Protein AF-0000000076754093 (afdb_homodimer)

pLDDT: mean 95.85, std 7.17, range [47.88, 99.0]

Secondary structure (DSSP, 8-state):
---HHHHHHHHHHHHHHTT-EEEEPPP-TTSPTT--SEEEEETTEEEEEEE--TTT-PPPHHHHHHHHHHHHTT-EEEEESSHHHHHHHHHHTT--/---HHHHHHHHHHHHHHTT-EEEEPPP-TTSPTT--SEEEEETTEEEEEEE--TTT-PPPHHHHHHHHHHHHTT-EEEEESSHHHHHHHHHHTT--

Structure (mmCIF, N/CA/C/O backbone):
data_AF-0000000076754093-model_v1
#
loop_
_entity.id
_entity.type
_entity.pdbx_description
1 polymer 'VRR-NUC domain protein'
#
loop_
_atom_site.group_PDB
_atom_site.id
_atom_site.type_symbol
_atom_site.label_atom_id
_atom_site.label_alt_id
_atom_site.label_comp_id
_atom_site.label_asym_id
_atom_site.label_entity_id
_atom_site.label_seq_id
_atom_site.pdbx_PDB_ins_code
_atom_site.Cartn_x
_atom_site.Cartn_y
_atom_site.Cartn_z
_atom_site.occupancy
_atom_site.B_iso_or_equiv
_atom_site.auth_seq_id
_atom_site.auth_comp_id
_atom_site.auth_asym_id
_atom_site.auth_atom_id
_atom_site.pdbx_PDB_model_num
ATOM 1 N N . MET A 1 1 ? 11.391 -23.781 -14.781 1 47.97 1 MET A N 1
ATOM 2 C CA . MET A 1 1 ? 10.516 -23.453 -13.664 1 47.97 1 MET A CA 1
ATOM 3 C C . MET A 1 1 ? 9.969 -22.031 -13.797 1 47.97 1 MET A C 1
ATOM 5 O O . MET A 1 1 ? 10.719 -21.109 -14.102 1 47.97 1 MET A O 1
ATOM 9 N N . LEU A 1 2 ? 8.656 -21.906 -13.906 1 64.06 2 LEU A N 1
ATOM 10 C CA . LEU A 1 2 ? 8.164 -20.594 -14.352 1 64.06 2 LEU A CA 1
ATOM 11 C C . LEU A 1 2 ? 8.555 -19.516 -13.359 1 64.06 2 LEU A C 1
ATOM 13 O O . LEU A 1 2 ? 8.453 -19.703 -12.141 1 64.06 2 LEU A O 1
ATOM 17 N N . PRO A 1 3 ? 9.242 -18.625 -13.828 1 84.88 3 PRO A N 1
ATOM 18 C CA . PRO A 1 3 ? 9.867 -17.578 -13.008 1 84.88 3 PRO A CA 1
ATOM 19 C C . PRO A 1 3 ? 8.859 -16.797 -12.172 1 84.88 3 PRO A C 1
ATOM 21 O O . PRO A 1 3 ? 7.688 -16.703 -12.547 1 84.88 3 PRO A O 1
ATOM 24 N N . GLU A 1 4 ? 9.164 -16.578 -10.875 1 92.44 4 GLU A N 1
ATOM 25 C CA . GLU A 1 4 ? 8.398 -15.727 -9.977 1 92.44 4 GLU A CA 1
ATOM 26 C C . GLU A 1 4 ? 7.863 -14.492 -10.695 1 92.44 4 GLU A C 1
ATOM 28 O O . GLU A 1 4 ? 6.727 -14.078 -10.469 1 92.44 4 GLU A O 1
ATOM 33 N N . LYS A 1 5 ? 8.617 -14.062 -11.609 1 94.62 5 LYS A N 1
ATOM 34 C CA . LYS A 1 5 ? 8.242 -12.859 -12.352 1 94.62 5 LYS A CA 1
ATOM 35 C C . LYS A 1 5 ? 7.012 -13.109 -13.219 1 94.62 5 LYS A C 1
ATOM 37 O O . LYS A 1 5 ? 6.168 -12.227 -13.383 1 94.62 5 LYS A O 1
ATOM 42 N N . LYS A 1 6 ? 6.957 -14.25 -13.805 1 95.06 6 LYS A N 1
ATOM 43 C CA . LYS A 1 6 ? 5.785 -14.586 -14.609 1 95.06 6 LYS A CA 1
ATOM 44 C C . LYS A 1 6 ? 4.52 -14.594 -13.75 1 95.06 6 LYS A C 1
ATOM 46 O O . LYS A 1 6 ? 3.484 -14.062 -14.164 1 95.06 6 LYS A O 1
ATOM 51 N N . VAL A 1 7 ? 4.559 -15.203 -12.57 1 96.69 7 VAL A N 1
ATOM 52 C CA . VAL A 1 7 ? 3.428 -15.242 -11.648 1 96.69 7 VAL A CA 1
ATOM 53 C C . VAL A 1 7 ? 3.035 -13.82 -11.258 1 96.69 7 VAL A C 1
ATOM 55 O O . VAL A 1 7 ? 1.856 -13.461 -11.289 1 96.69 7 VAL A O 1
ATOM 58 N N . GLU A 1 8 ? 4.055 -13.047 -10.914 1 98 8 GLU A N 1
ATOM 59 C CA . GLU A 1 8 ? 3.828 -11.648 -10.547 1 98 8 GLU A CA 1
ATOM 60 C C . GLU A 1 8 ? 3.096 -10.898 -11.656 1 98 8 GLU A C 1
ATOM 62 O O . GLU A 1 8 ? 2.115 -10.195 -11.398 1 98 8 GLU A O 1
ATOM 67 N N . ASN A 1 9 ? 3.475 -11.094 -12.852 1 97.94 9 ASN A N 1
ATOM 68 C CA . ASN A 1 9 ? 2.873 -10.414 -13.992 1 97.94 9 ASN A CA 1
ATOM 69 C C . ASN A 1 9 ? 1.43 -10.859 -14.211 1 97.94 9 ASN A C 1
ATOM 71 O O . ASN A 1 9 ? 0.564 -10.039 -14.523 1 97.94 9 ASN A O 1
ATOM 75 N N . GLU A 1 10 ? 1.226 -12.07 -14.078 1 98.19 10 GLU A N 1
ATOM 76 C CA . GLU A 1 10 ? -0.134 -12.586 -14.227 1 98.19 10 GLU A CA 1
ATOM 77 C C . GLU A 1 10 ? -1.06 -12.016 -13.156 1 98.19 10 GLU A C 1
ATOM 79 O O . GLU A 1 10 ? -2.211 -11.68 -13.445 1 98.19 10 GLU A O 1
ATOM 84 N N . ILE A 1 11 ? -0.557 -11.922 -11.992 1 98.75 11 ILE A N 1
ATOM 85 C CA . ILE A 1 11 ? -1.343 -11.367 -10.898 1 98.75 11 ILE A CA 1
ATOM 86 C C . ILE A 1 11 ? -1.645 -9.898 -11.18 1 98.75 11 ILE A C 1
ATOM 88 O O . ILE A 1 11 ? -2.787 -9.453 -11.039 1 98.75 11 ILE A O 1
ATOM 92 N N . LYS A 1 12 ? -0.615 -9.172 -11.594 1 98.81 12 LYS A N 1
ATOM 93 C CA . LYS A 1 12 ? -0.815 -7.758 -11.883 1 98.81 12 LYS A CA 1
ATOM 94 C C . LYS A 1 12 ? -1.83 -7.57 -13.008 1 98.81 12 LYS A C 1
ATOM 96 O O . LYS A 1 12 ? -2.68 -6.68 -12.945 1 98.81 12 LYS A O 1
ATOM 101 N N . LYS A 1 13 ? -1.759 -8.398 -13.984 1 98.81 13 LYS A N 1
ATOM 102 C CA . LYS A 1 13 ? -2.721 -8.352 -15.078 1 98.81 13 LYS A CA 1
ATOM 103 C C . LYS A 1 13 ? -4.141 -8.609 -14.578 1 98.81 13 LYS A C 1
ATOM 105 O O . LYS A 1 13 ? -5.082 -7.934 -15 1 98.81 13 LYS A O 1
ATOM 110 N N . TYR A 1 14 ? -4.27 -9.562 -13.758 1 98.88 14 TYR A N 1
ATOM 111 C CA . TYR A 1 14 ? -5.574 -9.875 -13.18 1 98.88 14 TYR A CA 1
ATOM 112 C C . TYR A 1 14 ? -6.113 -8.703 -12.375 1 98.88 14 TYR A C 1
ATOM 114 O O . TYR A 1 14 ? -7.285 -8.336 -12.5 1 98.88 14 TYR A O 1
ATOM 122 N N . LEU A 1 15 ? -5.25 -8.078 -11.555 1 98.94 15 LEU A N 1
ATOM 123 C CA . LEU A 1 15 ? -5.645 -6.918 -10.758 1 98.94 15 LEU A CA 1
ATOM 124 C C . LEU A 1 15 ? -6.109 -5.773 -11.648 1 98.94 15 LEU A C 1
ATOM 126 O O . LEU A 1 15 ? -7.105 -5.113 -11.344 1 98.94 15 LEU A O 1
ATOM 130 N N . ASP A 1 16 ? -5.371 -5.59 -12.719 1 98.75 16 ASP A N 1
ATOM 131 C CA . ASP A 1 16 ? -5.789 -4.582 -13.688 1 98.75 16 ASP A CA 1
ATOM 132 C C . ASP A 1 16 ? -7.176 -4.898 -14.242 1 98.75 16 ASP A C 1
ATOM 134 O O . ASP A 1 16 ? -8.031 -4.012 -14.344 1 98.75 16 ASP A O 1
ATOM 138 N N . HIS A 1 17 ? -7.352 -6.098 -14.531 1 98.75 17 HIS A N 1
ATOM 139 C CA . HIS A 1 17 ? -8.594 -6.543 -15.156 1 98.75 17 HIS A CA 1
ATOM 140 C C . HIS A 1 17 ? -9.789 -6.27 -14.258 1 98.75 17 HIS A C 1
ATOM 142 O O . HIS A 1 17 ? -10.867 -5.91 -14.742 1 98.75 17 HIS A O 1
ATOM 148 N N . ILE A 1 18 ? -9.625 -6.359 -13.016 1 98.62 18 ILE A N 1
ATOM 149 C CA . ILE A 1 18 ? -10.773 -6.238 -12.125 1 98.62 18 ILE A CA 1
ATOM 150 C C . ILE A 1 18 ? -10.867 -4.809 -11.594 1 98.62 18 ILE A C 1
ATOM 152 O O . ILE A 1 18 ? -11.656 -4.527 -10.688 1 98.62 18 ILE A O 1
ATOM 156 N N . GLY A 1 19 ? -9.977 -3.926 -12.008 1 98.38 19 GLY A N 1
ATOM 157 C CA . GLY A 1 19 ? -10.07 -2.516 -11.664 1 98.38 19 GLY A CA 1
ATOM 158 C C . GLY A 1 19 ? -9.461 -2.189 -10.312 1 98.38 19 GLY A C 1
ATOM 159 O O . GLY A 1 19 ? -9.805 -1.18 -9.695 1 98.38 19 GLY A O 1
ATOM 160 N N . ALA A 1 20 ? -8.594 -3.025 -9.883 1 98.88 20 ALA A N 1
ATOM 161 C CA . ALA A 1 20 ? -7.895 -2.77 -8.625 1 98.88 20 ALA A CA 1
ATOM 162 C C . ALA A 1 20 ? -6.785 -1.741 -8.812 1 98.88 20 ALA A C 1
ATOM 164 O O . ALA A 1 20 ? -6.273 -1.568 -9.922 1 98.88 20 ALA A O 1
ATOM 165 N N . TYR A 1 21 ? -6.5 -0.985 -7.789 1 98.88 21 TYR A N 1
ATOM 166 C CA . TYR A 1 21 ? -5.234 -0.263 -7.715 1 98.88 21 TYR A CA 1
ATOM 167 C C . TYR A 1 21 ? -4.125 -1.156 -7.168 1 98.88 21 TYR A C 1
ATOM 169 O O . TYR A 1 21 ? -4.344 -1.917 -6.223 1 98.88 21 TYR A O 1
ATOM 177 N N . HIS A 1 22 ? -2.979 -1.124 -7.75 1 98.88 22 HIS A N 1
ATOM 178 C CA . HIS A 1 22 ? -1.888 -1.931 -7.215 1 98.88 22 HIS A CA 1
ATOM 179 C C . HIS A 1 22 ? -0.533 -1.312 -7.543 1 98.88 22 HIS A C 1
ATOM 181 O O . HIS A 1 22 ? -0.41 -0.555 -8.508 1 98.88 22 HIS A O 1
ATOM 187 N N . ILE A 1 23 ? 0.444 -1.659 -6.68 1 98.31 23 ILE A N 1
ATOM 188 C CA . ILE A 1 23 ? 1.826 -1.241 -6.891 1 98.31 23 ILE A CA 1
ATOM 189 C C . ILE A 1 23 ? 2.766 -2.418 -6.637 1 98.31 23 ILE A C 1
ATOM 191 O O . ILE A 1 23 ? 2.533 -3.223 -5.734 1 98.31 23 ILE A O 1
ATOM 195 N N . LYS A 1 24 ? 3.705 -2.562 -7.531 1 97.81 24 LYS A N 1
ATOM 196 C CA . LYS A 1 24 ? 4.801 -3.498 -7.301 1 97.81 24 LYS A CA 1
ATOM 197 C C . LYS A 1 24 ? 5.84 -2.904 -6.355 1 97.81 24 LYS A C 1
ATOM 199 O O . LYS A 1 24 ? 6.301 -1.778 -6.562 1 97.81 24 LYS A O 1
ATOM 204 N N . ILE A 1 25 ? 6.16 -3.637 -5.328 1 96.94 25 ILE A N 1
ATOM 205 C CA . ILE A 1 25 ? 7.164 -3.201 -4.367 1 96.94 25 ILE A CA 1
ATOM 206 C C . ILE A 1 25 ? 8.508 -3.844 -4.699 1 96.94 25 ILE A C 1
ATOM 208 O O . ILE A 1 25 ? 8.625 -5.07 -4.738 1 96.94 25 ILE A O 1
ATOM 212 N N . HIS A 1 26 ? 9.453 -3.018 -4.965 1 92.88 26 HIS A N 1
ATOM 213 C CA . HIS A 1 26 ? 10.805 -3.502 -5.215 1 92.88 26 HIS A CA 1
ATOM 214 C C . HIS A 1 26 ? 11.656 -3.445 -3.951 1 92.88 26 HIS A C 1
ATOM 216 O O . HIS A 1 26 ? 11.656 -2.438 -3.24 1 92.88 26 HIS A O 1
ATOM 222 N N . GLY A 1 27 ? 12.266 -4.473 -3.646 1 90.38 27 GLY A N 1
ATOM 223 C CA . GLY A 1 27 ? 13.164 -4.484 -2.502 1 90.38 27 GLY A CA 1
ATOM 224 C C . GLY A 1 27 ? 14.305 -3.492 -2.627 1 90.38 27 GLY A C 1
ATOM 225 O O . GLY A 1 27 ? 14.906 -3.355 -3.697 1 90.38 27 GLY A O 1
ATOM 226 N N . SER A 1 28 ? 14.484 -2.758 -1.704 1 90.94 28 SER A N 1
ATOM 227 C CA . SER 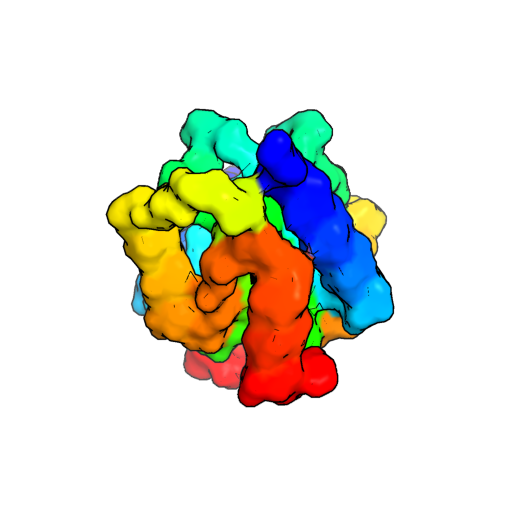A 1 28 ? 15.57 -1.794 -1.605 1 90.94 28 SER A CA 1
ATOM 228 C C . SER A 1 28 ? 15.945 -1.528 -0.151 1 90.94 28 SER A C 1
ATOM 230 O O . SER A 1 28 ? 15.25 -1.975 0.765 1 90.94 28 SER A O 1
ATOM 232 N 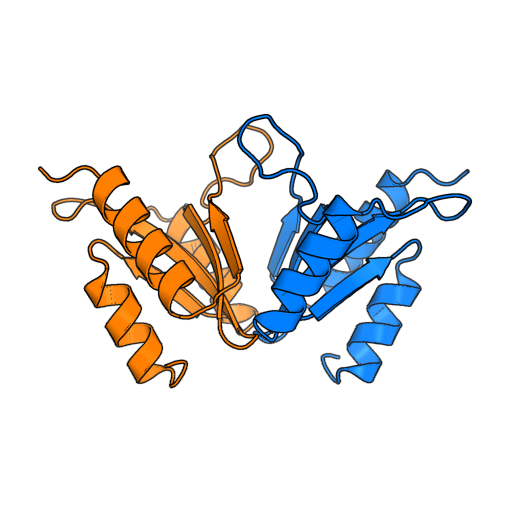N . ALA A 1 29 ? 17.062 -0.822 0.002 1 90.25 29 ALA A N 1
ATOM 233 C CA . ALA A 1 29 ? 17.484 -0.465 1.354 1 90.25 29 ALA A CA 1
ATOM 234 C C . ALA A 1 29 ? 16.453 0.447 2.025 1 90.25 29 ALA A C 1
ATOM 236 O O . ALA A 1 29 ? 16.438 0.579 3.25 1 90.25 29 ALA A O 1
ATOM 237 N N . PHE A 1 30 ? 15.531 0.999 1.288 1 88.62 30 PHE A N 1
ATOM 238 C CA . PHE A 1 30 ? 14.578 1.97 1.818 1 88.62 30 PHE A CA 1
ATOM 239 C C . PHE A 1 30 ? 13.227 1.319 2.072 1 88.62 30 PHE A C 1
ATOM 241 O O . PHE A 1 30 ? 12.32 1.945 2.637 1 88.62 30 PHE A O 1
ATOM 248 N N . MET A 1 31 ? 13.102 0.103 1.639 1 93.69 31 MET A N 1
ATOM 249 C CA . MET A 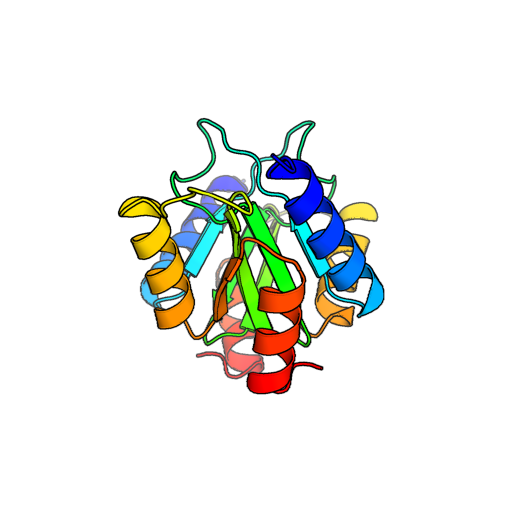1 31 ? 11.867 -0.642 1.868 1 93.69 31 MET A CA 1
ATOM 250 C C . MET A 1 31 ? 12.047 -1.657 2.992 1 93.69 31 MET A C 1
ATOM 252 O O . MET A 1 31 ? 13.078 -2.324 3.074 1 93.69 31 MET A O 1
ATOM 256 N N . PRO A 1 32 ? 11.07 -1.71 3.863 1 95.31 32 PRO A N 1
ATOM 257 C CA . PRO A 1 32 ? 11.195 -2.736 4.898 1 95.31 32 PRO A CA 1
ATOM 258 C C . PRO A 1 32 ? 11.305 -4.145 4.324 1 95.31 32 PRO A C 1
ATOM 260 O O . PRO A 1 32 ? 10.57 -4.496 3.396 1 95.31 32 PRO A O 1
ATOM 263 N N . ALA A 1 33 ? 12.203 -4.914 4.961 1 95.75 33 ALA A N 1
ATOM 264 C CA . ALA A 1 33 ? 12.375 -6.301 4.531 1 95.75 33 ALA A CA 1
ATOM 265 C C . ALA A 1 33 ? 11.094 -7.098 4.742 1 95.75 33 ALA A C 1
ATOM 267 O O . ALA A 1 33 ? 10.391 -6.902 5.738 1 95.75 33 ALA A O 1
ATOM 268 N N . GLY A 1 34 ? 10.82 -7.926 3.834 1 97.38 34 GLY A N 1
ATOM 269 C CA . GLY A 1 34 ? 9.688 -8.828 3.969 1 97.38 34 GLY A CA 1
ATOM 270 C C . GLY A 1 34 ? 8.398 -8.258 3.416 1 97.38 34 GLY A C 1
ATOM 271 O O . GLY A 1 34 ? 7.367 -8.93 3.418 1 97.38 34 GLY A O 1
ATOM 272 N N . THR A 1 35 ? 8.438 -7.012 2.947 1 98.06 35 THR A N 1
ATOM 273 C CA . THR A 1 35 ? 7.246 -6.398 2.365 1 98.06 35 THR A CA 1
ATOM 274 C C . THR A 1 35 ? 6.738 -7.215 1.181 1 98.06 35 THR A C 1
ATOM 276 O O . THR A 1 35 ? 7.523 -7.621 0.32 1 98.06 35 THR A O 1
ATOM 279 N N . PRO A 1 36 ? 5.449 -7.453 1.11 1 98.5 36 PRO A N 1
ATOM 280 C CA . PRO A 1 36 ? 4.914 -8.234 -0.009 1 98.5 36 PRO A CA 1
ATOM 281 C C . PRO A 1 36 ? 5.27 -7.633 -1.368 1 98.5 36 PRO A C 1
ATOM 283 O O . PRO A 1 36 ? 5.367 -6.41 -1.5 1 98.5 36 PRO A O 1
ATOM 286 N N . ASP A 1 37 ? 5.324 -8.383 -2.373 1 98.12 37 ASP A N 1
ATOM 287 C CA . ASP A 1 37 ? 5.727 -8 -3.723 1 98.12 37 ASP A CA 1
ATOM 288 C C . ASP A 1 37 ? 4.711 -7.047 -4.352 1 98.12 37 ASP A C 1
ATOM 290 O O . ASP A 1 37 ? 5.07 -6.211 -5.18 1 98.12 37 ASP A O 1
ATOM 294 N N . ILE A 1 38 ? 3.477 -7.254 -3.994 1 98.75 38 ILE A N 1
ATOM 295 C CA . ILE A 1 38 ? 2.393 -6.438 -4.531 1 98.75 38 ILE A CA 1
ATOM 296 C C . ILE A 1 38 ? 1.508 -5.941 -3.389 1 98.75 38 ILE A C 1
ATOM 298 O O . ILE A 1 38 ? 1.103 -6.723 -2.523 1 98.75 38 ILE A O 1
ATOM 302 N N . LEU A 1 39 ? 1.283 -4.688 -3.307 1 98.94 39 LEU A N 1
ATOM 303 C CA . LEU A 1 39 ? 0.213 -4.113 -2.5 1 98.94 39 LEU A CA 1
ATOM 304 C C . LEU A 1 39 ? -0.934 -3.631 -3.381 1 98.94 39 LEU A C 1
ATOM 306 O O . LEU A 1 39 ? -0.703 -3.016 -4.426 1 98.94 39 LEU A O 1
ATOM 310 N N . ALA A 1 40 ? -2.162 -3.914 -2.959 1 98.94 40 ALA A N 1
ATOM 311 C CA . ALA A 1 40 ? -3.293 -3.613 -3.834 1 98.94 40 ALA A CA 1
ATOM 312 C C . ALA A 1 40 ? -4.496 -3.127 -3.031 1 98.94 40 ALA A C 1
ATOM 314 O O . ALA A 1 40 ? -4.633 -3.451 -1.849 1 98.94 40 ALA A O 1
ATOM 315 N N . CYS A 1 41 ? -5.266 -2.314 -3.633 1 98.94 41 CYS A N 1
ATOM 316 C CA . CYS A 1 41 ? -6.605 -1.935 -3.197 1 98.94 41 CYS A CA 1
ATOM 317 C C . CYS A 1 41 ? -7.672 -2.629 -4.039 1 98.94 41 CYS A C 1
ATOM 319 O O . CYS A 1 41 ? -7.824 -2.326 -5.223 1 98.94 41 CYS A O 1
ATOM 321 N N . VAL A 1 42 ? -8.328 -3.521 -3.48 1 98.94 42 VAL A N 1
ATOM 322 C CA . VAL A 1 42 ? -9.398 -4.246 -4.164 1 98.94 42 VAL A CA 1
ATOM 323 C C . VAL A 1 42 ? -10.727 -4.008 -3.453 1 98.94 42 VAL A C 1
ATOM 325 O O . VAL A 1 42 ? -10.922 -4.473 -2.328 1 98.94 42 VAL A O 1
ATOM 328 N N . LYS A 1 43 ? -11.555 -3.244 -4.133 1 98.81 43 LYS A N 1
ATOM 329 C CA . LYS A 1 43 ? -12.828 -2.832 -3.547 1 98.81 43 LYS A CA 1
ATOM 330 C C . LYS A 1 43 ? -12.617 -2.176 -2.186 1 98.81 43 LYS A C 1
ATOM 332 O O . LYS A 1 43 ? -13.375 -2.426 -1.246 1 98.81 43 LYS A O 1
ATOM 337 N N . GLY A 1 44 ? -11.609 -1.509 -2.055 1 98.88 44 GLY A N 1
ATOM 338 C CA . GLY A 1 44 ? -11.336 -0.706 -0.874 1 98.88 44 GLY A CA 1
ATOM 339 C C . GLY A 1 44 ? -10.5 -1.437 0.161 1 98.88 44 GLY A C 1
ATOM 340 O O . GLY A 1 44 ? -10.008 -0.826 1.113 1 98.88 44 GLY A O 1
ATOM 341 N N . VAL A 1 45 ? -10.352 -2.699 -0.021 1 98.94 45 VAL A N 1
ATOM 342 C CA . VAL A 1 45 ? -9.656 -3.535 0.954 1 98.94 45 VAL A CA 1
ATOM 343 C C . VAL A 1 45 ? -8.156 -3.529 0.669 1 98.94 45 VAL A C 1
ATOM 345 O O . VAL A 1 45 ? -7.738 -3.609 -0.488 1 98.94 45 VAL A O 1
ATOM 348 N N . PHE A 1 46 ? -7.352 -3.439 1.697 1 99 46 PHE A N 1
ATOM 349 C CA . PHE A 1 46 ? -5.898 -3.537 1.579 1 99 46 PHE A CA 1
ATOM 350 C C . PHE A 1 46 ? -5.465 -4.988 1.418 1 99 46 PHE A C 1
ATOM 352 O O . PHE A 1 46 ? -5.727 -5.82 2.291 1 99 46 PHE A O 1
ATOM 359 N N . VAL A 1 47 ? -4.77 -5.297 0.365 1 99 47 VAL A N 1
ATOM 360 C CA . VAL A 1 47 ? -4.301 -6.648 0.08 1 99 47 VAL A CA 1
ATOM 361 C C . VAL A 1 47 ? -2.791 -6.633 -0.154 1 99 47 VAL A C 1
ATOM 363 O O . VAL A 1 47 ? -2.289 -5.848 -0.961 1 99 47 VAL A O 1
ATOM 366 N N . GLY A 1 48 ? -2.045 -7.402 0.583 1 98.94 48 GLY A N 1
ATOM 367 C CA . GLY A 1 48 ? -0.647 -7.691 0.301 1 98.94 48 GLY A CA 1
ATOM 368 C C . GLY A 1 48 ? -0.429 -9.07 -0.292 1 98.94 48 GLY A C 1
ATOM 369 O O . GLY A 1 48 ? -0.875 -10.07 0.273 1 98.94 48 GLY A O 1
ATOM 370 N N . ILE A 1 49 ? 0.278 -9.125 -1.38 1 98.94 49 ILE A N 1
ATOM 371 C CA . ILE A 1 49 ? 0.492 -10.398 -2.059 1 98.94 49 ILE A CA 1
ATOM 372 C C . ILE A 1 49 ? 1.988 -10.695 -2.145 1 98.94 49 ILE A C 1
ATOM 374 O O . ILE A 1 49 ? 2.729 -9.984 -2.832 1 98.94 49 ILE A O 1
ATOM 378 N N . GLU A 1 50 ? 2.42 -11.688 -1.465 1 98.56 50 GLU A N 1
ATOM 379 C CA . GLU A 1 50 ? 3.777 -12.219 -1.535 1 98.56 50 GLU A CA 1
ATOM 380 C C . GLU A 1 50 ? 3.889 -13.312 -2.6 1 98.56 50 GLU A C 1
ATOM 382 O O . GLU A 1 50 ? 3.316 -14.391 -2.449 1 98.56 50 GLU A O 1
ATOM 387 N N . VAL A 1 51 ? 4.645 -13.055 -3.635 1 97.75 51 VAL A N 1
ATOM 388 C CA . VAL A 1 51 ? 4.695 -13.953 -4.781 1 97.75 51 VAL A CA 1
ATOM 389 C C . VAL A 1 51 ? 5.832 -14.953 -4.605 1 97.75 51 VAL A C 1
ATOM 391 O O . VAL A 1 51 ? 6.938 -14.586 -4.195 1 97.75 51 VAL A O 1
ATOM 394 N N . LYS A 1 52 ? 5.492 -16.234 -4.844 1 96.5 52 LYS A N 1
ATOM 395 C CA . LYS A 1 52 ? 6.484 -17.297 -4.828 1 96.5 52 LYS A CA 1
ATOM 396 C C . LYS A 1 52 ? 6.535 -18.016 -6.176 1 96.5 52 LYS A C 1
ATOM 398 O O . LYS A 1 52 ? 5.594 -17.938 -6.965 1 96.5 52 LYS A O 1
ATOM 403 N N . LYS A 1 53 ? 7.625 -18.625 -6.387 1 93.19 53 LYS A N 1
ATOM 404 C CA . LYS A 1 53 ? 7.723 -19.484 -7.57 1 93.19 53 LYS A CA 1
ATOM 405 C C . LYS A 1 53 ? 6.762 -20.656 -7.48 1 93.19 53 LYS A C 1
ATOM 407 O O . LYS A 1 53 ? 6.434 -21.125 -6.383 1 93.19 53 LYS A O 1
ATOM 412 N N . PRO A 1 54 ? 6.293 -21.156 -8.625 1 88.5 54 PRO A N 1
ATOM 413 C CA . PRO A 1 54 ? 5.324 -22.25 -8.625 1 88.5 54 PRO A CA 1
ATOM 414 C C . PRO A 1 54 ? 5.809 -23.469 -7.836 1 88.5 54 PRO A C 1
ATOM 416 O O . PRO A 1 54 ? 5.027 -24.094 -7.113 1 88.5 54 PRO A O 1
ATOM 419 N N . LYS A 1 55 ? 7.117 -23.781 -7.957 1 84.31 55 LYS A N 1
ATOM 420 C CA . LYS A 1 55 ? 7.68 -24.922 -7.23 1 84.31 55 LYS A CA 1
ATOM 421 C C . LYS A 1 55 ? 8.82 -24.469 -6.32 1 84.31 55 LYS A C 1
ATOM 423 O O . LYS A 1 55 ? 9.68 -23.688 -6.727 1 84.31 55 LYS A O 1
ATOM 428 N N . GLY A 1 56 ? 8.68 -24.828 -5.027 1 76.12 56 GLY A N 1
ATOM 429 C CA . GLY A 1 56 ? 9.844 -24.781 -4.152 1 76.12 56 GLY A CA 1
ATOM 430 C C . GLY A 1 56 ? 9.992 -23.453 -3.436 1 76.12 56 GLY A C 1
ATOM 431 O O . GLY A 1 56 ? 11.062 -23.141 -2.912 1 76.12 56 GLY A O 1
ATOM 432 N N . GLY A 1 57 ? 9.023 -22.688 -3.367 1 80.44 57 GLY A N 1
ATOM 433 C CA . GLY A 1 57 ? 9.227 -21.406 -2.717 1 80.44 57 GLY A CA 1
ATOM 434 C C . GLY A 1 57 ? 8.656 -21.344 -1.312 1 80.44 57 GLY A C 1
ATOM 435 O O . GLY A 1 57 ? 7.555 -21.844 -1.065 1 80.44 57 GLY A O 1
ATOM 436 N N . ARG A 1 58 ? 9.711 -21.203 -0.311 1 89.62 58 ARG A N 1
ATOM 437 C CA . ARG A 1 58 ? 9.234 -21.047 1.06 1 89.62 58 ARG A CA 1
ATOM 438 C C . ARG A 1 58 ? 9.141 -19.578 1.442 1 89.62 58 ARG A C 1
ATOM 440 O O . ARG A 1 58 ? 9.984 -18.781 1.031 1 89.62 58 ARG A O 1
ATOM 447 N N . VAL A 1 59 ? 8.117 -19.344 2.184 1 94.44 59 VAL A N 1
ATOM 448 C CA . VAL A 1 59 ? 7.961 -17.984 2.721 1 94.44 59 VAL A CA 1
ATOM 449 C C . VAL A 1 59 ? 8.812 -17.828 3.979 1 94.44 59 VAL A C 1
ATOM 451 O O . VAL A 1 59 ? 8.789 -18.688 4.863 1 94.44 59 VAL A O 1
ATOM 454 N N . SER A 1 60 ? 9.68 -16.797 4.004 1 96.62 60 SER A N 1
ATOM 455 C CA . SER A 1 60 ? 10.547 -16.594 5.156 1 96.62 60 SER A CA 1
ATOM 456 C C . SER A 1 60 ? 9.75 -16.141 6.379 1 96.62 60 SER A C 1
ATOM 458 O O . SER A 1 60 ? 8.594 -15.742 6.254 1 96.62 60 SER A O 1
ATOM 460 N N . ASP A 1 61 ? 10.367 -16.266 7.492 1 97.56 61 ASP A N 1
ATOM 461 C CA . ASP A 1 61 ? 9.703 -15.844 8.727 1 97.56 61 ASP A CA 1
ATOM 462 C C . ASP A 1 61 ? 9.367 -14.359 8.695 1 97.56 61 ASP A C 1
ATOM 464 O O . ASP A 1 61 ? 8.32 -13.945 9.195 1 97.56 61 ASP A O 1
ATOM 468 N N . LEU A 1 62 ? 10.219 -13.578 8.094 1 97.62 62 LEU A N 1
ATOM 469 C CA . LEU A 1 62 ? 9.992 -12.141 8.008 1 97.62 62 LEU A CA 1
ATOM 470 C C . LEU A 1 62 ? 8.812 -11.836 7.094 1 97.62 62 LEU A C 1
ATOM 472 O O . LEU A 1 62 ? 8.016 -10.938 7.391 1 97.62 62 LEU A O 1
ATOM 476 N N . GLN A 1 63 ? 8.695 -12.562 6.004 1 98.06 63 GLN A N 1
ATOM 477 C CA . GLN A 1 63 ? 7.555 -12.383 5.113 1 98.06 63 GLN A CA 1
ATOM 478 C C . GLN A 1 63 ? 6.25 -12.781 5.797 1 98.06 63 GLN A C 1
ATOM 480 O O . GLN A 1 63 ? 5.23 -12.109 5.641 1 98.06 63 GLN A O 1
ATOM 485 N N . LYS A 1 64 ? 6.309 -13.82 6.578 1 98.19 64 LYS A N 1
ATOM 486 C CA . LYS A 1 64 ? 5.145 -14.258 7.34 1 98.19 64 LYS A CA 1
ATOM 487 C C . LYS A 1 64 ? 4.719 -13.195 8.352 1 98.19 64 LYS A C 1
ATOM 489 O O . LYS A 1 64 ? 3.523 -12.953 8.539 1 98.19 64 LYS A O 1
ATOM 494 N N . LEU A 1 65 ? 5.695 -12.672 8.945 1 98.12 65 LEU A N 1
ATOM 495 C CA . LEU A 1 65 ? 5.426 -11.633 9.938 1 98.12 65 LEU A CA 1
ATOM 496 C C . LEU A 1 65 ? 4.734 -10.438 9.297 1 98.12 65 LEU A C 1
ATOM 498 O O . LEU A 1 65 ? 3.771 -9.898 9.844 1 98.12 65 LEU A O 1
ATOM 502 N N . LYS A 1 66 ? 5.215 -10.023 8.156 1 98.31 66 LYS A N 1
ATOM 503 C CA . LYS A 1 66 ? 4.621 -8.883 7.469 1 98.31 66 LYS A CA 1
ATOM 504 C C . LYS A 1 66 ? 3.186 -9.188 7.051 1 98.31 66 LYS A C 1
ATOM 506 O O . LYS A 1 66 ? 2.303 -8.336 7.188 1 98.31 66 LYS A O 1
ATOM 511 N N . ILE A 1 67 ? 2.949 -10.344 6.57 1 98.69 67 ILE A N 1
ATOM 512 C CA . ILE A 1 67 ? 1.605 -10.773 6.199 1 98.69 67 ILE A CA 1
ATOM 513 C C . ILE A 1 67 ? 0.699 -10.75 7.43 1 98.69 67 ILE A C 1
ATOM 515 O O . ILE A 1 67 ? -0.423 -10.242 7.371 1 98.69 67 ILE A O 1
ATOM 519 N N . LYS A 1 68 ? 1.225 -11.25 8.5 1 98.62 68 LYS A N 1
ATOM 520 C CA . LYS A 1 68 ? 0.463 -11.258 9.75 1 98.62 68 LYS A CA 1
ATOM 521 C C . LYS A 1 68 ? 0.128 -9.836 10.195 1 98.62 68 LYS A C 1
ATOM 523 O O . LYS A 1 68 ? -0.97 -9.578 10.695 1 98.62 68 LYS A O 1
ATOM 528 N N . GLN A 1 69 ? 1.062 -8.93 10.07 1 98.81 69 GLN A N 1
ATOM 529 C CA . GLN A 1 69 ? 0.827 -7.535 10.43 1 98.81 69 GLN A CA 1
ATOM 530 C C . GLN A 1 69 ? -0.309 -6.938 9.602 1 98.81 69 GLN A C 1
ATOM 532 O O . GLN A 1 69 ? -1.142 -6.195 10.125 1 98.81 69 GLN A O 1
ATOM 537 N N . ILE A 1 70 ? -0.336 -7.25 8.328 1 98.88 70 ILE A N 1
ATOM 538 C CA . ILE A 1 70 ? -1.402 -6.781 7.445 1 98.88 70 ILE A CA 1
ATOM 539 C C . ILE A 1 70 ? -2.742 -7.344 7.914 1 98.88 70 ILE A C 1
ATOM 541 O O . ILE A 1 70 ? -3.73 -6.613 8.016 1 98.88 70 ILE A O 1
ATOM 545 N N . GLU A 1 71 ? -2.742 -8.633 8.258 1 98.88 71 GLU A N 1
ATOM 546 C CA . GLU A 1 71 ? -3.971 -9.281 8.695 1 98.88 71 GLU A CA 1
ATOM 547 C C . GLU A 1 71 ? -4.438 -8.727 10.039 1 98.88 71 GLU A C 1
ATOM 549 O O . GLU A 1 71 ? -5.637 -8.547 10.266 1 98.88 71 GLU A O 1
ATOM 554 N N . GLN A 1 72 ? -3.498 -8.438 10.914 1 98.81 72 GLN A N 1
ATOM 555 C CA . GLN A 1 72 ? -3.828 -7.859 12.211 1 98.81 72 GLN A CA 1
ATOM 556 C C . GLN A 1 72 ? -4.445 -6.473 12.062 1 98.81 72 GLN A C 1
ATOM 558 O O . GLN A 1 72 ? -5.273 -6.062 12.875 1 98.81 72 GLN A O 1
ATOM 563 N N . ALA A 1 73 ? -4.051 -5.82 11.016 1 98.81 73 ALA A N 1
ATOM 564 C CA . ALA A 1 73 ? -4.602 -4.496 10.734 1 98.81 73 ALA A CA 1
ATOM 565 C C . ALA A 1 73 ? -5.938 -4.605 10 1 98.81 73 ALA A C 1
ATOM 567 O O . ALA A 1 73 ? -6.527 -3.59 9.617 1 98.81 73 ALA A O 1
ATOM 568 N N . GLY A 1 74 ? -6.359 -5.809 9.719 1 98.81 74 GLY A N 1
ATOM 569 C CA . GLY A 1 74 ? -7.668 -6.055 9.133 1 98.81 74 GLY A CA 1
ATOM 570 C C . GLY A 1 74 ? -7.617 -6.301 7.641 1 98.81 74 GLY A C 1
ATOM 571 O O . GLY A 1 74 ? -8.648 -6.566 7.012 1 98.81 74 GLY A O 1
ATOM 572 N N . GLY A 1 75 ? -6.426 -6.215 7.035 1 98.94 75 GLY A N 1
ATOM 573 C CA . GLY A 1 75 ? -6.27 -6.453 5.609 1 98.94 75 GLY A CA 1
ATOM 574 C C . GLY A 1 75 ? -6.141 -7.926 5.266 1 98.94 75 GLY A C 1
ATOM 575 O O . GLY A 1 75 ? -6.414 -8.789 6.098 1 98.94 75 GLY A O 1
ATOM 576 N N . ILE A 1 76 ? -5.805 -8.141 4.012 1 98.94 76 ILE A N 1
ATOM 577 C CA . ILE A 1 76 ? -5.672 -9.516 3.535 1 98.94 76 ILE A CA 1
ATOM 578 C C . ILE A 1 76 ? -4.242 -9.758 3.057 1 98.94 76 ILE A C 1
ATOM 580 O O . ILE A 1 76 ? -3.711 -8.992 2.248 1 98.94 76 ILE A O 1
ATOM 584 N N . GLY A 1 77 ? -3.609 -10.719 3.602 1 98.88 77 GLY A N 1
ATOM 585 C CA . GLY A 1 77 ? -2.311 -11.188 3.146 1 98.88 77 GLY A CA 1
ATOM 586 C C . GLY A 1 77 ? -2.385 -12.492 2.381 1 98.88 77 GLY A C 1
ATOM 587 O O . GLY A 1 77 ? -3.066 -13.43 2.803 1 98.88 77 GLY A O 1
ATOM 588 N N . ILE A 1 78 ? -1.737 -12.578 1.249 1 98.81 78 ILE A N 1
ATOM 589 C CA . ILE A 1 78 ? -1.78 -13.766 0.396 1 98.81 78 ILE A CA 1
ATOM 590 C C . ILE A 1 78 ? -0.362 -14.172 0.004 1 98.81 78 ILE A C 1
ATOM 592 O O . ILE A 1 78 ? 0.441 -13.328 -0.405 1 98.81 78 ILE A O 1
ATOM 596 N N . VAL A 1 79 ? -0.054 -15.383 0.181 1 98.25 79 VAL A N 1
ATOM 597 C CA . VAL A 1 79 ? 1.106 -15.977 -0.475 1 98.25 79 VAL A CA 1
ATOM 598 C C . VAL A 1 79 ? 0.663 -16.719 -1.731 1 98.25 79 VAL A C 1
ATOM 600 O O . VAL A 1 79 ? -0.173 -17.625 -1.661 1 98.25 79 VAL A O 1
ATOM 603 N N . ALA A 1 80 ? 1.222 -16.328 -2.805 1 97.75 80 ALA A N 1
ATOM 604 C CA . ALA A 1 80 ? 0.701 -16.891 -4.051 1 97.75 80 ALA A CA 1
ATOM 605 C C . ALA A 1 80 ? 1.833 -17.391 -4.938 1 97.75 80 ALA A C 1
ATOM 607 O O . ALA A 1 80 ? 2.822 -16.688 -5.156 1 97.75 80 ALA A O 1
ATOM 608 N N . ASN A 1 81 ? 1.67 -18.594 -5.484 1 97.12 81 ASN A N 1
ATOM 609 C CA . ASN A 1 81 ? 2.584 -19.141 -6.48 1 97.12 81 ASN A CA 1
ATOM 610 C C . ASN A 1 81 ? 1.891 -19.359 -7.824 1 97.12 81 ASN A C 1
ATOM 612 O O . ASN A 1 81 ? 2.453 -19.984 -8.727 1 97.12 81 ASN A O 1
ATOM 616 N N . ASP A 1 82 ? 0.7 -18.906 -7.809 1 96.81 82 ASP A N 1
ATOM 617 C CA . ASP A 1 82 ? -0.171 -18.922 -8.977 1 96.81 82 ASP A CA 1
ATOM 618 C C . ASP A 1 82 ? -1.261 -17.859 -8.875 1 96.81 82 ASP A C 1
ATOM 620 O O . ASP A 1 82 ? -1.737 -17.562 -7.785 1 96.81 82 ASP A O 1
ATOM 624 N N . VAL A 1 83 ? -1.616 -17.328 -10.07 1 98.19 83 VAL A N 1
ATOM 625 C CA . VAL A 1 83 ? -2.674 -16.328 -10.07 1 98.19 83 VAL A CA 1
ATOM 626 C C . VAL A 1 83 ? -3.973 -16.938 -9.555 1 98.19 83 VAL A C 1
ATOM 628 O O . VAL A 1 83 ? -4.785 -16.25 -8.93 1 98.19 83 VAL A O 1
ATOM 631 N N . LEU A 1 84 ? -4.16 -18.188 -9.695 1 98.44 84 LEU A N 1
ATOM 632 C CA . LEU A 1 84 ? -5.379 -18.859 -9.258 1 98.44 84 LEU A CA 1
ATOM 633 C C . LEU A 1 84 ? -5.535 -18.766 -7.746 1 98.44 84 LEU A C 1
ATOM 635 O O . LEU A 1 84 ? -6.656 -18.688 -7.238 1 98.44 84 LEU A O 1
ATOM 639 N N . VAL A 1 85 ? -4.445 -18.766 -7.02 1 98.19 85 VAL A N 1
ATOM 640 C CA . VAL A 1 85 ? -4.473 -18.625 -5.566 1 98.19 85 VAL A CA 1
ATOM 641 C C . VAL A 1 85 ? -5.102 -17.281 -5.191 1 98.19 85 VAL A C 1
ATOM 643 O O . VAL A 1 85 ? -5.934 -17.219 -4.285 1 98.19 85 VAL A O 1
ATOM 646 N N . VAL A 1 86 ? -4.789 -16.219 -5.883 1 98.88 86 VAL A N 1
ATOM 647 C CA . VAL A 1 86 ? -5.301 -14.867 -5.641 1 98.88 86 VAL A CA 1
ATOM 648 C C . VAL A 1 86 ? -6.781 -14.805 -6.004 1 98.88 86 VAL A C 1
ATOM 650 O O . VAL A 1 86 ? -7.598 -14.305 -5.227 1 98.88 86 VAL A O 1
ATOM 653 N N . GLN A 1 87 ? -7.078 -15.359 -7.156 1 98.88 87 GLN A N 1
ATOM 654 C CA . GLN A 1 87 ? -8.461 -15.367 -7.621 1 98.88 87 GLN A CA 1
ATOM 655 C C . GLN A 1 87 ? -9.367 -16.078 -6.625 1 98.88 87 GLN A C 1
ATOM 657 O O . GLN A 1 87 ? -10.445 -15.586 -6.285 1 98.88 87 GLN A O 1
ATOM 662 N N . GLU A 1 88 ? -8.977 -17.203 -6.195 1 98.88 88 GLU A N 1
ATOM 663 C CA . GLU A 1 88 ? -9.766 -17.984 -5.254 1 98.88 88 GLU A CA 1
ATOM 664 C C . GLU A 1 88 ? -9.93 -17.25 -3.924 1 98.88 88 GLU A C 1
ATOM 666 O O . GLU A 1 88 ? -11.008 -17.281 -3.324 1 98.88 88 GLU A O 1
ATOM 671 N N . ARG A 1 89 ? -8.82 -16.672 -3.473 1 98.81 89 ARG A N 1
ATOM 672 C CA . ARG A 1 89 ? -8.891 -15.906 -2.229 1 98.81 89 ARG A CA 1
ATOM 673 C C . ARG A 1 89 ? -9.883 -14.75 -2.346 1 98.81 89 ARG A C 1
ATOM 675 O O . ARG A 1 89 ? -10.672 -14.516 -1.433 1 98.81 89 ARG A O 1
ATOM 682 N N . PHE A 1 90 ? -9.812 -14.031 -3.52 1 98.88 90 PHE A N 1
ATOM 683 C CA . PHE A 1 90 ? -10.711 -12.898 -3.725 1 98.88 90 PHE A CA 1
ATOM 684 C C . PHE A 1 90 ? -12.156 -13.359 -3.779 1 98.88 90 PHE A C 1
ATOM 686 O O . PHE A 1 90 ? -13.055 -12.68 -3.277 1 98.88 90 PHE A O 1
ATOM 693 N N . GLU A 1 91 ? -12.391 -14.516 -4.387 1 98.69 91 GLU A N 1
ATOM 694 C CA . GLU A 1 91 ? -13.734 -15.078 -4.398 1 98.69 91 GLU A CA 1
ATOM 695 C C . GLU A 1 91 ? -14.203 -15.422 -2.988 1 98.69 91 GLU A C 1
ATOM 697 O O . GLU A 1 91 ? -15.328 -15.086 -2.604 1 98.69 91 GLU A O 1
ATOM 702 N N . ARG A 1 92 ? -13.391 -16.047 -2.229 1 98.38 92 ARG A N 1
ATOM 703 C CA . ARG A 1 92 ? -13.711 -16.453 -0.867 1 98.38 92 ARG A CA 1
ATOM 704 C C . ARG A 1 92 ? -14.023 -15.25 0.012 1 98.38 92 ARG A C 1
ATOM 706 O O . ARG A 1 92 ? -14.922 -15.305 0.853 1 98.38 92 ARG A O 1
ATOM 713 N N . GLU A 1 93 ? -13.195 -14.164 -0.222 1 97.81 93 GLU A N 1
ATOM 714 C CA . GLU A 1 93 ? -13.344 -12.953 0.575 1 97.81 93 GLU A CA 1
ATOM 715 C C . GLU A 1 93 ? -14.422 -12.039 0.001 1 97.81 93 GLU A C 1
ATOM 717 O O . GLU A 1 93 ? -14.625 -10.922 0.489 1 97.81 93 GLU A O 1
ATOM 722 N N . HIS A 1 94 ? -15.078 -12.469 -1.081 1 98.06 94 HIS A N 1
ATOM 723 C CA . HIS A 1 94 ? -16.172 -11.758 -1.74 1 98.06 94 HIS A CA 1
ATOM 724 C C . HIS A 1 94 ? -15.703 -10.414 -2.293 1 98.06 94 HIS A C 1
ATOM 726 O O . HIS A 1 94 ? -16.422 -9.422 -2.201 1 98.06 94 HIS A O 1
ATOM 732 N N . LEU A 1 95 ? -14.492 -10.422 -2.832 1 98.19 95 LEU A N 1
ATOM 733 C CA . LEU A 1 95 ? -13.938 -9.211 -3.434 1 98.19 95 LEU A CA 1
ATOM 734 C C . LEU A 1 95 ? -14.211 -9.18 -4.934 1 98.19 95 LEU A C 1
ATOM 736 O O . LEU A 1 95 ? -14.023 -8.148 -5.582 1 98.19 95 LEU A O 1
ATOM 740 N N . VAL A 1 96 ? -14.617 -10.312 -5.43 1 95.19 96 VAL A N 1
ATOM 741 C CA . VAL A 1 96 ? -15.023 -10.414 -6.828 1 95.19 96 VAL A CA 1
ATOM 742 C C . VAL A 1 96 ? -16.203 -11.375 -6.953 1 95.19 96 VAL A C 1
ATOM 744 O O . VAL A 1 96 ? -16.453 -12.188 -6.059 1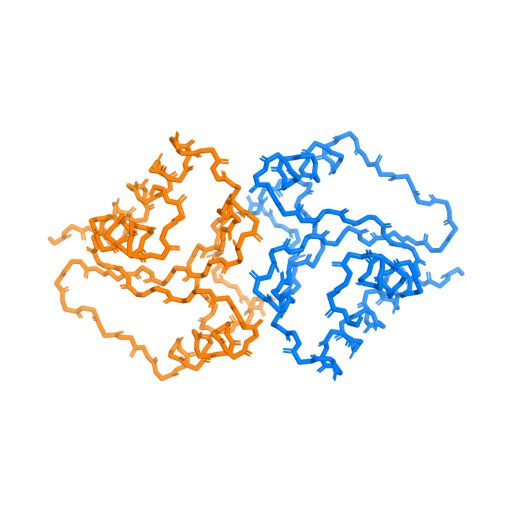 95.19 96 VAL A O 1
ATOM 747 N N . MET B 1 1 ? 9.859 26.609 7.926 1 47.88 1 MET B N 1
ATOM 748 C CA . MET B 1 1 ? 8.656 25.938 7.441 1 47.88 1 MET B CA 1
ATOM 749 C C . MET B 1 1 ? 8.711 24.438 7.727 1 47.88 1 MET B C 1
ATOM 751 O O . MET B 1 1 ? 9.734 23.797 7.477 1 47.88 1 MET B O 1
ATOM 755 N N . LEU B 1 2 ? 7.773 23.938 8.523 1 64.06 2 LEU B N 1
ATOM 756 C CA . LEU B 1 2 ? 7.996 22.594 9.055 1 64.06 2 LEU B CA 1
ATOM 757 C C . LEU B 1 2 ? 8.094 21.562 7.93 1 64.06 2 LEU B C 1
ATOM 759 O O . LEU B 1 2 ? 7.305 21.609 6.98 1 64.06 2 LEU B O 1
ATOM 763 N N . PRO B 1 3 ? 9.148 20.969 7.867 1 84.81 3 PRO B N 1
ATOM 764 C CA . PRO B 1 3 ? 9.508 20.078 6.762 1 84.81 3 PRO B CA 1
ATOM 765 C C . PRO B 1 3 ? 8.484 18.969 6.535 1 84.81 3 PRO B C 1
ATOM 767 O O . PRO B 1 3 ? 7.789 18.562 7.473 1 84.81 3 PRO B O 1
ATOM 770 N N . GLU B 1 4 ? 8.094 18.734 5.289 1 92.5 4 GLU B N 1
ATOM 771 C CA . GLU B 1 4 ? 7.258 17.625 4.875 1 92.5 4 GLU B CA 1
ATOM 772 C C . GLU B 1 4 ? 7.598 16.359 5.656 1 92.5 4 GLU B C 1
ATOM 774 O O . GLU B 1 4 ? 6.707 15.594 6.039 1 92.5 4 GLU B O 1
ATOM 779 N N . LYS B 1 5 ? 8.812 16.25 5.98 1 94.75 5 LYS B N 1
ATOM 780 C CA . LYS B 1 5 ? 9.273 15.062 6.699 1 94.75 5 LYS B CA 1
ATOM 781 C C . LYS B 1 5 ? 8.695 15.016 8.109 1 94.75 5 LYS B C 1
ATOM 783 O O . LYS B 1 5 ? 8.383 13.938 8.625 1 94.75 5 LYS B O 1
ATOM 788 N N . LYS B 1 6 ? 8.617 16.125 8.742 1 95.19 6 LYS B N 1
ATOM 789 C CA . LYS B 1 6 ? 8.023 16.172 10.07 1 95.19 6 LYS B CA 1
ATOM 790 C C . LYS B 1 6 ? 6.566 15.727 10.039 1 95.19 6 LYS B C 1
ATOM 792 O O . LYS B 1 6 ? 6.133 14.945 10.891 1 95.19 6 LYS B O 1
ATOM 797 N N . VAL B 1 7 ? 5.781 16.203 9.078 1 96.81 7 VAL B N 1
ATOM 798 C CA . VAL B 1 7 ? 4.387 15.82 8.914 1 96.81 7 VAL B CA 1
ATOM 799 C C . VAL B 1 7 ? 4.293 14.312 8.672 1 96.81 7 VAL B C 1
ATOM 801 O O . VAL B 1 7 ? 3.494 13.625 9.305 1 96.81 7 VAL B O 1
ATOM 804 N N . GLU B 1 8 ? 5.148 13.852 7.762 1 98.06 8 GLU B N 1
ATOM 805 C CA . GLU B 1 8 ? 5.195 12.422 7.453 1 98.06 8 GLU B CA 1
ATOM 806 C C . GLU B 1 8 ? 5.441 11.594 8.711 1 98.06 8 GLU B C 1
ATOM 808 O O . GLU B 1 8 ? 4.742 10.609 8.961 1 98.06 8 GLU B O 1
ATOM 813 N N . ASN B 1 9 ? 6.324 12 9.523 1 98 9 ASN B N 1
ATOM 814 C CA . ASN B 1 9 ? 6.672 11.281 10.742 1 98 9 ASN B CA 1
ATOM 815 C C . ASN B 1 9 ? 5.52 11.289 11.75 1 98 9 ASN B C 1
ATOM 817 O O . ASN B 1 9 ? 5.254 10.281 12.398 1 98 9 ASN B O 1
ATOM 821 N N . GLU B 1 10 ? 4.922 12.375 11.852 1 98.25 10 GLU B N 1
ATOM 822 C CA . GLU B 1 10 ? 3.779 12.461 12.758 1 98.25 10 GLU B CA 1
ATOM 823 C C . GLU B 1 10 ? 2.646 11.539 12.312 1 98.25 10 GLU B C 1
ATOM 825 O O . GLU B 1 10 ? 1.996 10.898 13.141 1 98.25 10 GLU B O 1
ATOM 830 N N . ILE B 1 11 ? 2.439 11.5 11.062 1 98.75 11 ILE B N 1
ATOM 831 C CA . ILE B 1 11 ? 1.399 10.633 10.516 1 98.75 11 ILE B CA 1
ATOM 832 C C . ILE B 1 11 ? 1.755 9.172 10.773 1 98.75 11 ILE B C 1
ATOM 834 O O . ILE B 1 11 ? 0.915 8.398 11.234 1 98.75 11 ILE B O 1
ATOM 838 N N . LYS B 1 12 ? 3.004 8.828 10.492 1 98.81 12 LYS B N 1
ATOM 839 C CA . LYS B 1 12 ? 3.432 7.453 10.719 1 98.81 12 LYS B CA 1
ATOM 840 C C . LYS B 1 12 ? 3.295 7.07 12.195 1 98.81 12 LYS B C 1
ATOM 842 O O . LYS B 1 12 ? 2.857 5.961 12.516 1 98.81 12 LYS B O 1
ATOM 847 N N . LYS B 1 13 ? 3.629 7.965 13.047 1 98.81 13 LYS B N 1
ATOM 848 C CA . LYS B 1 13 ? 3.477 7.727 14.484 1 98.81 13 LYS B CA 1
ATOM 849 C C . LYS B 1 13 ? 2.012 7.5 14.852 1 98.81 13 LYS B C 1
ATOM 851 O O . LYS B 1 13 ? 1.697 6.617 15.648 1 98.81 13 LYS B O 1
ATOM 856 N N . TYR B 1 14 ? 1.178 8.289 14.32 1 98.94 14 TYR B N 1
ATOM 857 C CA . TYR B 1 14 ? -0.253 8.148 14.562 1 98.94 14 TYR B CA 1
ATOM 858 C C . TYR B 1 14 ? -0.761 6.801 14.07 1 98.94 14 TYR B C 1
ATOM 860 O O . TYR B 1 14 ? -1.501 6.113 14.781 1 98.94 14 TYR B O 1
ATOM 868 N N . LEU B 1 15 ? -0.332 6.391 12.867 1 98.94 15 LEU B N 1
ATOM 869 C CA . LEU B 1 15 ? -0.727 5.102 12.305 1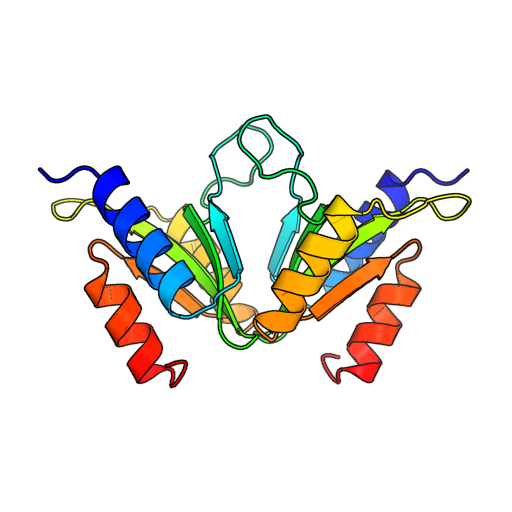 98.94 15 LEU B CA 1
ATOM 870 C C . LEU B 1 15 ? -0.273 3.955 13.203 1 98.94 15 LEU B C 1
ATOM 872 O O . LEU B 1 15 ? -1.022 3 13.422 1 98.94 15 LEU B O 1
ATOM 876 N N . ASP B 1 16 ? 0.948 4.102 13.68 1 98.75 16 ASP B N 1
ATOM 877 C CA . ASP B 1 16 ? 1.44 3.105 14.625 1 98.75 16 ASP B CA 1
ATOM 878 C C . ASP B 1 16 ? 0.551 3.039 15.859 1 98.75 16 ASP B C 1
ATOM 880 O O . ASP B 1 16 ? 0.202 1.952 16.328 1 98.75 16 ASP B O 1
ATOM 884 N N . HIS B 1 17 ? 0.212 4.156 16.312 1 98.75 17 HIS B N 1
ATOM 885 C CA . HIS B 1 17 ? -0.563 4.258 17.547 1 98.75 17 HIS B CA 1
ATOM 886 C C . HIS B 1 17 ? -1.91 3.559 17.406 1 98.75 17 HIS B C 1
ATOM 888 O O . HIS B 1 17 ? -2.389 2.934 18.359 1 98.75 17 HIS B O 1
ATOM 894 N N . ILE B 1 18 ? -2.486 3.576 16.281 1 98.62 18 ILE B N 1
ATOM 895 C CA . ILE B 1 18 ? -3.834 3.035 16.141 1 98.62 18 ILE B CA 1
ATOM 896 C C . ILE B 1 18 ? -3.764 1.603 15.617 1 98.62 18 ILE B C 1
ATOM 898 O O . ILE B 1 18 ? -4.785 1.015 15.258 1 98.62 18 ILE B O 1
ATOM 902 N N . GLY B 1 19 ? -2.574 1.072 15.406 1 98.38 19 GLY B N 1
ATOM 903 C CA . GLY B 1 19 ? -2.404 -0.326 15.047 1 98.38 19 GLY B CA 1
ATOM 904 C C . GLY B 1 19 ? -2.547 -0.575 13.555 1 98.38 19 GLY B C 1
ATOM 905 O O . GLY B 1 19 ? -2.85 -1.693 13.133 1 98.38 19 GLY B O 1
ATOM 906 N N . ALA B 1 20 ? -2.354 0.436 12.805 1 98.88 20 ALA B N 1
ATOM 907 C CA . ALA B 1 20 ? -2.4 0.29 11.352 1 98.88 20 ALA B CA 1
ATOM 908 C C . ALA B 1 20 ? -1.113 -0.339 10.828 1 98.88 20 ALA B C 1
ATOM 910 O O . ALA B 1 20 ? -0.065 -0.257 11.469 1 98.88 20 ALA B O 1
ATOM 911 N N . TYR B 1 21 ? -1.211 -1.053 9.734 1 98.88 21 TYR B N 1
ATOM 912 C CA . TYR B 1 21 ? -0.036 -1.363 8.93 1 98.88 21 TYR B CA 1
ATOM 913 C C . TYR B 1 21 ? 0.271 -0.233 7.957 1 98.88 21 TYR B C 1
ATOM 915 O O . TYR B 1 21 ? -0.639 0.336 7.348 1 98.88 21 TYR B O 1
ATOM 923 N N . HIS B 1 22 ? 1.501 0.13 7.82 1 98.88 22 HIS B N 1
ATOM 924 C CA . HIS B 1 22 ? 1.83 1.175 6.855 1 98.88 22 HIS B CA 1
ATOM 925 C C . HIS B 1 22 ? 3.26 1.024 6.348 1 98.88 22 HIS B C 1
ATOM 927 O O . HIS B 1 22 ? 4.102 0.42 7.02 1 98.88 22 HIS B O 1
ATOM 933 N N . ILE B 1 23 ? 3.463 1.57 5.145 1 98.38 23 ILE B N 1
ATOM 934 C CA . ILE B 1 23 ? 4.789 1.604 4.539 1 98.38 23 ILE B CA 1
ATOM 935 C C . ILE B 1 23 ? 5.043 2.979 3.924 1 98.38 23 ILE 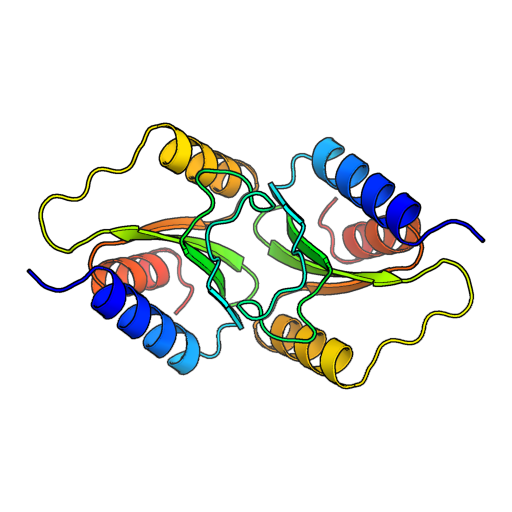B C 1
ATOM 937 O O . ILE B 1 23 ? 4.129 3.59 3.361 1 98.38 23 ILE B O 1
ATOM 941 N N . LYS B 1 24 ? 6.203 3.484 4.188 1 97.81 24 LYS B N 1
ATOM 942 C CA . LYS B 1 24 ? 6.656 4.68 3.488 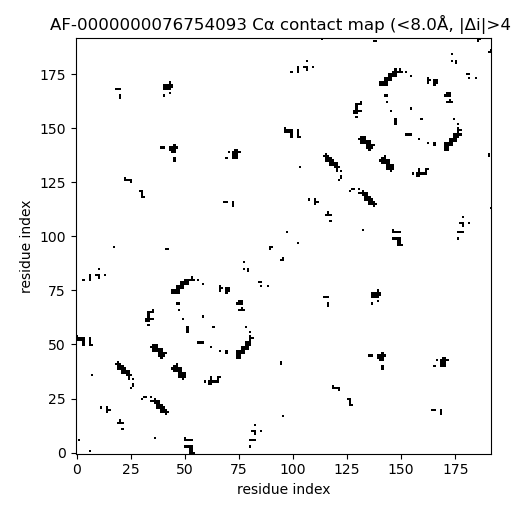1 97.81 24 LYS B CA 1
ATOM 943 C C . LYS B 1 24 ? 7.148 4.344 2.084 1 97.81 24 LYS B C 1
ATOM 945 O O . LYS B 1 24 ? 7.965 3.436 1.906 1 97.81 24 LYS B O 1
ATOM 950 N N . ILE B 1 25 ? 6.633 5.039 1.113 1 96.94 25 ILE B N 1
ATOM 951 C CA . ILE B 1 25 ? 7.035 4.836 -0.274 1 96.94 25 ILE B CA 1
ATOM 952 C C . ILE B 1 25 ? 8.078 5.879 -0.666 1 96.94 25 ILE B C 1
ATOM 954 O O . ILE B 1 25 ? 7.828 7.086 -0.585 1 96.94 25 ILE B O 1
ATOM 958 N N . HIS B 1 26 ? 9.219 5.406 -1.022 1 92.88 26 HIS B N 1
ATOM 959 C CA . HIS B 1 26 ? 10.273 6.293 -1.503 1 92.88 26 HIS B CA 1
ATOM 960 C C . HIS B 1 26 ? 10.273 6.375 -3.025 1 92.88 26 HIS B C 1
ATOM 962 O O . HIS B 1 26 ? 10.211 5.352 -3.707 1 92.88 26 HIS B O 1
ATOM 968 N N . GLY B 1 27 ? 10.258 7.504 -3.521 1 90.31 27 GLY B N 1
ATOM 969 C CA . GLY B 1 27 ? 10.328 7.68 -4.961 1 90.31 27 GLY B CA 1
ATOM 970 C C . GLY B 1 27 ? 11.594 7.102 -5.57 1 90.31 27 GLY B C 1
ATOM 971 O O . GLY B 1 27 ? 12.688 7.262 -5.016 1 90.31 27 GLY B O 1
ATOM 972 N N . SER B 1 28 ? 11.445 6.367 -6.52 1 91 28 SER B N 1
ATOM 973 C CA . SER B 1 28 ? 12.547 5.785 -7.285 1 91 28 SER B CA 1
ATOM 974 C C . SER B 1 28 ? 12.133 5.516 -8.727 1 91 28 SER B C 1
ATOM 976 O O . SER B 1 28 ? 10.953 5.645 -9.078 1 91 28 SER B O 1
ATOM 978 N N . ALA B 1 29 ? 13.141 5.168 -9.516 1 90.12 29 ALA B N 1
ATOM 979 C CA . ALA B 1 29 ? 12.844 4.832 -10.906 1 90.12 29 ALA B CA 1
ATOM 980 C C . ALA B 1 29 ? 11.953 3.594 -11 1 90.12 29 ALA B C 1
ATOM 982 O O . ALA B 1 29 ? 11.32 3.348 -12.023 1 90.12 29 ALA B O 1
ATOM 983 N N . PHE B 1 30 ? 11.789 2.859 -9.938 1 88.69 30 PHE B N 1
ATOM 984 C CA . PHE B 1 30 ? 11.055 1.602 -9.953 1 88.69 30 PHE B CA 1
ATOM 985 C C . PHE B 1 30 ? 9.656 1.785 -9.375 1 88.69 30 PHE B C 1
ATOM 987 O O . PHE B 1 30 ? 8.836 0.867 -9.422 1 88.69 30 PHE B O 1
ATOM 994 N N . MET B 1 31 ? 9.43 2.941 -8.836 1 93.62 31 MET B N 1
ATOM 995 C CA . MET B 1 31 ? 8.109 3.254 -8.297 1 93.62 31 MET B CA 1
ATOM 996 C C . MET B 1 31 ? 7.344 4.176 -9.234 1 93.62 31 MET B C 1
ATOM 998 O O . MET B 1 31 ? 7.914 5.113 -9.797 1 93.62 31 MET B O 1
ATOM 1002 N N . PRO B 1 32 ? 6.094 3.861 -9.453 1 95.19 32 PRO B N 1
ATOM 1003 C CA . PRO B 1 32 ? 5.328 4.785 -10.297 1 95.19 32 PRO B CA 1
ATOM 1004 C C . PRO B 1 32 ? 5.305 6.207 -9.742 1 95.19 32 PRO B C 1
ATOM 1006 O O . PRO B 1 32 ? 5.125 6.398 -8.531 1 95.19 32 PRO B O 1
ATOM 1009 N N . ALA B 1 33 ? 5.434 7.145 -10.68 1 95.75 33 ALA B N 1
ATOM 1010 C CA . ALA B 1 33 ? 5.391 8.547 -10.281 1 95.75 33 ALA B CA 1
ATOM 1011 C C . ALA B 1 33 ? 4.031 8.906 -9.688 1 95.75 33 ALA B C 1
ATOM 1013 O O . ALA B 1 33 ? 2.998 8.43 -10.156 1 95.75 33 ALA B O 1
ATOM 1014 N N . GLY B 1 34 ? 4.062 9.695 -8.703 1 97.38 34 GLY B N 1
ATOM 1015 C CA . GLY B 1 34 ? 2.832 10.203 -8.125 1 97.38 34 GLY B CA 1
ATOM 1016 C C . GLY B 1 34 ? 2.285 9.32 -7.016 1 97.38 34 GLY B C 1
ATOM 1017 O O . GLY B 1 34 ? 1.273 9.656 -6.391 1 97.38 34 GLY B O 1
ATOM 1018 N N . THR B 1 35 ? 2.947 8.188 -6.762 1 98.06 35 THR B N 1
ATOM 1019 C CA . THR B 1 35 ? 2.51 7.297 -5.691 1 98.06 35 THR B CA 1
ATOM 1020 C C . THR B 1 35 ? 2.506 8.023 -4.348 1 98.06 35 THR B C 1
ATOM 1022 O O . THR B 1 35 ? 3.467 8.719 -4.012 1 98.06 35 THR B O 1
ATOM 1025 N N . PRO B 1 36 ? 1.462 7.871 -3.568 1 98.5 36 PRO B N 1
ATOM 1026 C CA . PRO B 1 36 ? 1.407 8.547 -2.271 1 98.5 36 PRO B CA 1
ATOM 1027 C C . PRO B 1 36 ? 2.594 8.203 -1.375 1 98.5 36 PRO B C 1
ATOM 1029 O O . PRO B 1 36 ? 3.107 7.082 -1.428 1 98.5 36 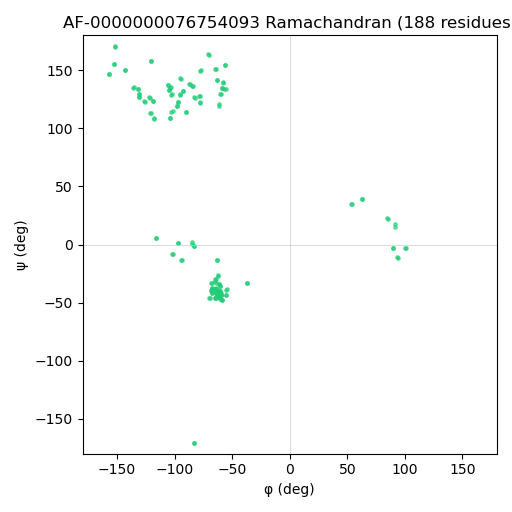PRO B O 1
ATOM 1032 N N . ASP B 1 37 ? 2.951 9.016 -0.492 1 98.19 37 ASP B N 1
ATOM 1033 C CA . ASP B 1 37 ? 4.113 8.898 0.385 1 98.19 37 ASP B CA 1
ATOM 1034 C C . ASP B 1 37 ? 3.939 7.75 1.372 1 98.19 37 ASP B C 1
ATOM 1036 O O . ASP B 1 37 ? 4.922 7.137 1.798 1 98.19 37 ASP B O 1
ATOM 1040 N N . ILE B 1 38 ? 2.713 7.543 1.759 1 98.75 38 ILE B N 1
ATOM 1041 C CA . ILE B 1 38 ? 2.395 6.488 2.717 1 98.75 38 ILE B CA 1
ATOM 1042 C C . ILE B 1 38 ? 1.233 5.648 2.193 1 98.75 38 ILE B C 1
ATOM 1044 O O . ILE B 1 38 ? 0.214 6.188 1.758 1 98.75 38 ILE B O 1
ATOM 1048 N N . LEU B 1 39 ? 1.392 4.387 2.135 1 98.94 39 LEU B N 1
ATOM 1049 C CA . LEU B 1 39 ? 0.287 3.447 1.981 1 98.94 39 LEU B CA 1
ATOM 1050 C C . LEU B 1 39 ? 0.006 2.721 3.293 1 98.94 39 LEU B C 1
ATOM 1052 O O . LEU B 1 39 ? 0.935 2.305 3.988 1 98.94 39 LEU B O 1
ATOM 1056 N N . ALA B 1 40 ? -1.276 2.578 3.621 1 98.94 40 ALA B N 1
ATOM 1057 C CA . ALA B 1 40 ? -1.604 2.033 4.934 1 98.94 40 ALA B CA 1
ATOM 1058 C C . ALA B 1 40 ? -2.836 1.134 4.863 1 98.94 40 ALA B C 1
ATOM 1060 O O . ALA B 1 40 ? -3.674 1.288 3.973 1 98.94 40 ALA B O 1
ATOM 1061 N N . CYS B 1 41 ? -2.873 0.189 5.707 1 98.94 41 CYS B N 1
ATOM 1062 C CA . CYS B 1 41 ? -4.047 -0.615 6.031 1 98.94 41 CYS B CA 1
ATOM 1063 C C . CYS B 1 41 ? -4.641 -0.199 7.371 1 98.94 41 CYS B C 1
ATOM 1065 O O . CYS B 1 41 ? -4.027 -0.418 8.422 1 98.94 41 CYS B O 1
ATOM 1067 N N . VAL B 1 42 ? -5.73 0.401 7.336 1 98.94 42 VAL B N 1
ATOM 1068 C CA . VAL B 1 42 ? -6.418 0.83 8.547 1 98.94 42 VAL B CA 1
ATOM 1069 C C . VAL B 1 42 ? -7.777 0.137 8.648 1 98.94 42 VAL B C 1
ATOM 1071 O O . VAL B 1 42 ? -8.68 0.415 7.855 1 98.94 42 VAL B O 1
ATOM 1074 N N . LYS B 1 43 ? -7.828 -0.787 9.594 1 98.81 43 LYS B N 1
ATOM 1075 C CA . LYS B 1 43 ? -9.023 -1.613 9.75 1 98.81 43 LYS B CA 1
ATOM 1076 C C . LYS B 1 43 ? -9.391 -2.295 8.438 1 98.81 43 LYS B C 1
ATOM 1078 O O . LYS B 1 43 ? -10.57 -2.367 8.078 1 98.81 43 LYS B O 1
ATOM 1083 N N . GLY B 1 44 ? -8.477 -2.635 7.73 1 98.88 44 GLY B N 1
ATOM 1084 C CA . GLY B 1 44 ? -8.648 -3.418 6.52 1 98.88 44 GLY B CA 1
ATOM 1085 C C . GLY B 1 44 ? -8.773 -2.566 5.27 1 98.88 44 GLY B C 1
ATOM 1086 O O . GLY B 1 44 ? -8.727 -3.084 4.152 1 98.88 44 GLY B O 1
ATOM 1087 N N . VAL B 1 45 ? -8.93 -1.297 5.461 1 98.94 45 VAL B N 1
ATOM 1088 C CA . VAL B 1 45 ? -9.164 -0.381 4.352 1 98.94 45 VAL B CA 1
ATOM 1089 C C . VAL B 1 45 ? -7.828 0.089 3.777 1 98.94 45 VAL B C 1
ATOM 1091 O O . VAL B 1 45 ? -6.895 0.394 4.527 1 98.94 45 VAL B O 1
ATOM 1094 N N . PHE B 1 46 ? -7.727 0.153 2.461 1 99 46 PHE B N 1
ATOM 1095 C CA . PHE B 1 46 ? -6.551 0.692 1.786 1 99 46 PHE B CA 1
ATOM 1096 C C . PHE B 1 46 ? -6.559 2.215 1.818 1 99 46 PHE B C 1
ATOM 1098 O O . PHE B 1 46 ? -7.484 2.848 1.303 1 99 46 PHE B O 1
ATOM 1105 N N . VAL B 1 47 ? -5.539 2.818 2.371 1 99 47 VAL B N 1
ATOM 1106 C CA . VAL B 1 47 ? -5.422 4.27 2.48 1 99 47 VAL B CA 1
ATOM 1107 C C . VAL B 1 47 ? -4.105 4.73 1.863 1 99 47 VAL B C 1
ATOM 1109 O O . VAL B 1 47 ? -3.039 4.211 2.199 1 99 47 VAL B O 1
ATOM 1112 N N . GLY B 1 48 ? -4.145 5.609 0.898 1 98.94 48 GLY B N 1
ATOM 1113 C CA . GLY B 1 48 ? -2.979 6.328 0.412 1 98.94 48 GLY B CA 1
ATOM 1114 C C . GLY B 1 48 ? -2.902 7.758 0.918 1 98.94 48 GLY B C 1
ATOM 1115 O O . GLY B 1 48 ? -3.859 8.523 0.778 1 98.94 48 GLY B O 1
ATOM 1116 N N . ILE B 1 49 ? -1.775 8.133 1.459 1 98.94 49 ILE B N 1
ATOM 1117 C CA . ILE B 1 49 ? -1.624 9.469 2.027 1 98.94 49 ILE B CA 1
ATOM 1118 C C . ILE B 1 49 ? -0.488 10.203 1.321 1 98.94 49 ILE B C 1
ATOM 1120 O O . ILE B 1 49 ? 0.677 9.812 1.436 1 98.94 49 ILE B O 1
ATOM 1124 N N . GLU B 1 50 ? -0.812 11.211 0.607 1 98.56 50 GLU B N 1
ATOM 1125 C CA . GLU B 1 50 ? 0.132 12.133 -0.017 1 98.56 50 GLU B CA 1
ATOM 1126 C C . GLU B 1 50 ? 0.464 13.297 0.913 1 98.56 50 GLU B C 1
ATOM 1128 O O . GLU B 1 50 ? -0.391 14.141 1.189 1 98.56 50 GLU B O 1
ATOM 1133 N N . VAL B 1 51 ? 1.692 13.383 1.351 1 97.75 51 VAL B N 1
ATOM 1134 C CA . VAL B 1 51 ? 2.08 14.352 2.367 1 97.75 51 VAL B CA 1
ATOM 1135 C C . VAL B 1 51 ? 2.582 15.633 1.697 1 97.75 51 VAL B C 1
ATOM 1137 O O . VAL B 1 51 ? 3.344 15.578 0.73 1 97.75 51 VAL B O 1
ATOM 1140 N N . LYS B 1 52 ? 2.051 16.75 2.199 1 96.69 52 LYS B N 1
ATOM 1141 C CA . LYS B 1 52 ? 2.504 18.062 1.752 1 96.69 52 LYS B CA 1
ATOM 1142 C C . LYS B 1 52 ? 3.057 18.891 2.916 1 96.69 52 LYS B C 1
ATOM 1144 O O . LYS B 1 52 ? 2.771 18.594 4.078 1 96.69 52 LYS B O 1
ATOM 1149 N N . LYS B 1 53 ? 3.85 19.828 2.555 1 93.31 53 LYS B N 1
ATOM 1150 C CA . LYS B 1 53 ? 4.305 20.766 3.572 1 93.31 53 LYS B CA 1
ATOM 1151 C C . LYS B 1 53 ? 3.143 21.578 4.125 1 93.31 53 LYS B C 1
ATOM 1153 O O . LYS B 1 53 ? 2.156 21.812 3.426 1 93.31 53 LYS B O 1
ATOM 1158 N N . PRO B 1 54 ? 3.246 22 5.375 1 88.94 54 PRO B N 1
ATOM 1159 C CA . PRO B 1 54 ? 2.152 22.734 6 1 88.94 54 PRO B CA 1
ATOM 1160 C C . PRO B 1 54 ? 1.733 23.969 5.191 1 88.94 54 PRO B C 1
ATOM 1162 O O . PRO B 1 54 ? 0.54 24.266 5.086 1 88.94 54 PRO B O 1
ATOM 1165 N N . LYS B 1 55 ? 2.736 24.672 4.598 1 84.75 55 LYS B N 1
ATOM 1166 C CA . LYS B 1 55 ? 2.436 25.844 3.787 1 84.75 55 LYS B CA 1
ATOM 1167 C C . LYS B 1 55 ? 2.984 25.688 2.371 1 84.75 55 LYS B C 1
ATOM 1169 O O . LYS B 1 55 ? 4.109 25.219 2.184 1 84.75 55 LYS B O 1
ATOM 1174 N N . GLY B 1 56 ? 2.088 25.891 1.405 1 77 56 GLY B N 1
ATOM 1175 C CA . GLY B 1 56 ? 2.549 26.109 0.044 1 77 56 GLY B CA 1
ATOM 1176 C C . GLY B 1 56 ? 2.664 24.844 -0.766 1 77 56 GLY B C 1
ATOM 1177 O O . GLY B 1 56 ? 3.252 24.828 -1.85 1 77 56 GLY B O 1
ATOM 1178 N N . GLY B 1 57 ? 2.107 23.797 -0.334 1 80.81 57 GLY B N 1
ATOM 1179 C CA . GLY B 1 57 ? 2.295 22.578 -1.114 1 80.81 57 GLY B CA 1
ATOM 1180 C C . GLY B 1 57 ? 1.099 22.25 -1.982 1 80.81 57 GLY B C 1
ATOM 1181 O O . GLY B 1 57 ? -0.047 22.359 -1.546 1 80.81 57 GLY B O 1
ATOM 1182 N N . ARG B 1 58 ? 1.434 22.328 -3.41 1 89.56 58 ARG B N 1
ATOM 1183 C CA . ARG B 1 58 ? 0.364 21.922 -4.312 1 89.56 58 ARG B CA 1
ATOM 1184 C C . ARG B 1 58 ? 0.525 20.453 -4.723 1 89.56 58 ARG B C 1
ATOM 1186 O O . ARG B 1 58 ? 1.646 19.984 -4.918 1 89.56 58 ARG B O 1
ATOM 1193 N N . VAL B 1 59 ? -0.615 19.859 -4.82 1 94.5 59 VAL B N 1
ATOM 1194 C CA . VAL B 1 59 ? -0.627 18.484 -5.309 1 94.5 59 VAL B CA 1
ATOM 1195 C C . VAL B 1 59 ? -0.587 18.484 -6.836 1 94.5 59 VAL B C 1
ATOM 1197 O O . VAL B 1 59 ? -1.339 19.219 -7.484 1 94.5 59 VAL B O 1
ATOM 1200 N N . SER B 1 60 ? 0.383 17.75 -7.422 1 96.62 60 SER B N 1
ATOM 1201 C CA . SER B 1 60 ? 0.511 17.719 -8.875 1 96.62 60 SER B CA 1
ATOM 1202 C C . SER B 1 60 ? -0.641 16.938 -9.508 1 96.62 60 SER B C 1
ATOM 1204 O O . SER B 1 60 ? -1.367 16.219 -8.82 1 96.62 60 SER B O 1
ATOM 1206 N N . ASP B 1 61 ? -0.786 17.141 -10.766 1 97.56 61 ASP B N 1
ATOM 1207 C CA . ASP B 1 61 ? -1.846 16.438 -11.484 1 97.56 61 ASP B CA 1
ATOM 1208 C C . ASP B 1 61 ? -1.646 14.922 -11.406 1 97.56 61 ASP B C 1
ATOM 1210 O O . ASP B 1 61 ? -2.615 14.164 -11.305 1 97.56 61 ASP B O 1
ATOM 1214 N N . LEU B 1 62 ? -0.411 14.5 -11.43 1 97.62 62 LEU B N 1
ATOM 1215 C CA . LEU B 1 62 ? -0.105 13.07 -11.367 1 97.62 62 LEU B CA 1
ATOM 1216 C C . LEU B 1 62 ? -0.454 12.508 -9.992 1 97.62 62 LEU B C 1
ATOM 1218 O O . LEU B 1 62 ? -0.971 11.391 -9.891 1 97.62 62 LEU B O 1
ATOM 1222 N N . GLN B 1 63 ? -0.178 13.25 -8.953 1 98.06 63 GLN B N 1
ATOM 1223 C CA . GLN B 1 63 ? -0.542 12.82 -7.605 1 98.06 63 GLN B CA 1
ATOM 1224 C C . GLN B 1 63 ? -2.057 12.742 -7.441 1 98.06 63 GLN B C 1
ATOM 1226 O O . GLN B 1 63 ? -2.574 11.812 -6.824 1 98.06 63 GLN B O 1
ATOM 1231 N N . LYS B 1 64 ? -2.744 13.68 -8.031 1 98.19 64 LYS B N 1
ATOM 1232 C CA . LYS B 1 64 ? -4.203 13.672 -8 1 98.19 64 LYS B CA 1
ATOM 1233 C C . LYS B 1 64 ? -4.766 12.445 -8.719 1 98.19 64 LYS B C 1
ATOM 1235 O O . LYS B 1 64 ? -5.73 11.836 -8.25 1 98.19 64 LYS B O 1
ATOM 1240 N N . LEU B 1 65 ? -4.152 12.195 -9.797 1 98.12 65 LEU B N 1
ATOM 1241 C CA . LEU B 1 65 ? -4.582 11.039 -10.57 1 98.12 65 LEU B CA 1
ATOM 1242 C C . LEU B 1 65 ? -4.418 9.75 -9.766 1 98.12 65 LEU B C 1
ATOM 1244 O O . LEU B 1 65 ? -5.312 8.898 -9.758 1 98.12 65 LEU B O 1
ATOM 1248 N N . LYS B 1 66 ? -3.311 9.602 -9.109 1 98.31 66 LYS B N 1
ATOM 1249 C CA . LYS B 1 66 ? -3.061 8.406 -8.312 1 98.31 66 LYS B CA 1
ATOM 1250 C C . LYS B 1 66 ? -4.055 8.297 -7.16 1 98.31 66 LYS B C 1
ATOM 1252 O O . LYS B 1 66 ? -4.57 7.211 -6.879 1 98.31 66 LYS B O 1
ATOM 1257 N N . ILE B 1 67 ? -4.328 9.375 -6.531 1 98.69 67 ILE B N 1
ATOM 1258 C CA . ILE B 1 67 ? -5.316 9.406 -5.461 1 98.69 67 ILE B CA 1
ATOM 1259 C C . ILE B 1 67 ? -6.684 9 -6 1 98.69 67 ILE B C 1
ATOM 1261 O O . ILE B 1 67 ? -7.383 8.18 -5.395 1 98.69 67 ILE B O 1
ATOM 1265 N N . LYS B 1 68 ? -7.004 9.531 -7.141 1 98.62 68 LYS B N 1
ATOM 1266 C CA . LYS B 1 68 ? -8.273 9.195 -7.77 1 98.62 68 LYS B CA 1
ATOM 1267 C C . LYS B 1 68 ? -8.352 7.703 -8.094 1 98.62 68 LYS B C 1
ATOM 1269 O O . LYS B 1 68 ? -9.406 7.082 -7.938 1 98.62 68 LYS B O 1
ATOM 1274 N N . GLN B 1 69 ? -7.273 7.141 -8.562 1 98.75 69 GLN B N 1
ATOM 1275 C CA . GLN B 1 69 ? -7.234 5.711 -8.867 1 98.75 69 GLN B CA 1
ATOM 1276 C C . GLN B 1 69 ? -7.5 4.879 -7.617 1 98.75 69 GLN B C 1
ATOM 1278 O O . GLN B 1 69 ? -8.211 3.875 -7.676 1 98.75 69 GLN B O 1
ATOM 1283 N N . ILE B 1 70 ? -6.926 5.281 -6.5 1 98.88 70 ILE B N 1
ATOM 1284 C CA . ILE B 1 70 ? -7.148 4.594 -5.234 1 98.88 70 ILE B CA 1
ATOM 1285 C C . ILE B 1 70 ? -8.625 4.68 -4.855 1 98.88 70 ILE B C 1
ATOM 1287 O O . ILE B 1 70 ? -9.234 3.68 -4.473 1 98.88 70 ILE B O 1
ATOM 1291 N N . GLU B 1 71 ? -9.195 5.875 -5.027 1 98.88 71 GLU B N 1
ATOM 1292 C CA . GLU B 1 71 ? -10.602 6.082 -4.676 1 98.88 71 GLU B CA 1
ATOM 1293 C C . GLU B 1 71 ? -11.523 5.293 -5.602 1 98.88 71 GLU B C 1
ATOM 1295 O O . GLU B 1 71 ? -12.531 4.742 -5.156 1 98.88 71 GLU B O 1
ATOM 1300 N N . GLN B 1 72 ? -11.164 5.219 -6.871 1 98.81 72 GLN B N 1
ATOM 1301 C CA . GLN B 1 72 ? -11.953 4.453 -7.832 1 98.81 72 GLN B CA 1
ATOM 1302 C C . GLN B 1 72 ? -11.938 2.967 -7.496 1 98.81 72 GLN B C 1
ATOM 1304 O O . GLN B 1 72 ? -12.906 2.252 -7.77 1 98.81 72 GLN B O 1
ATOM 1309 N N . ALA B 1 73 ? -10.867 2.559 -6.895 1 98.81 73 ALA B N 1
ATOM 1310 C CA . ALA B 1 73 ? -10.75 1.163 -6.48 1 98.81 73 ALA B CA 1
ATOM 1311 C C . ALA B 1 73 ? -11.438 0.928 -5.137 1 98.81 73 ALA B C 1
ATOM 1313 O O . ALA B 1 73 ? -11.398 -0.178 -4.594 1 98.81 73 ALA B O 1
ATOM 1314 N N . GLY B 1 74 ? -11.977 1.972 -4.57 1 98.81 74 GLY B N 1
ATOM 1315 C CA . GLY B 1 74 ? -12.766 1.861 -3.355 1 98.81 74 GLY B CA 1
ATOM 1316 C C . GLY B 1 74 ? -12 2.248 -2.105 1 98.81 74 GLY B C 1
ATOM 1317 O O . GLY B 1 74 ? -12.555 2.248 -1.004 1 98.81 74 GLY B O 1
ATOM 1318 N N . GLY B 1 75 ? -10.711 2.58 -2.25 1 98.94 75 GLY B N 1
ATOM 1319 C CA . GLY B 1 75 ? -9.891 2.982 -1.116 1 98.94 75 GLY B CA 1
ATOM 1320 C C . GLY B 1 75 ? -10.047 4.449 -0.761 1 98.94 75 GLY B C 1
ATOM 1321 O O . GLY B 1 75 ? -10.969 5.113 -1.236 1 98.94 75 GLY B O 1
ATOM 1322 N N . ILE B 1 76 ? -9.172 4.875 0.129 1 98.94 76 ILE B N 1
ATOM 1323 C CA . ILE B 1 76 ? -9.227 6.258 0.583 1 98.94 76 ILE B CA 1
ATOM 1324 C C . ILE B 1 76 ? -7.914 6.965 0.235 1 98.94 76 ILE B C 1
ATOM 1326 O O . ILE B 1 76 ? -6.832 6.469 0.556 1 98.94 76 ILE B O 1
ATOM 1330 N N . GLY B 1 77 ? -8.008 8.016 -0.475 1 98.88 77 GLY B N 1
ATOM 1331 C CA . GLY B 1 77 ? -6.879 8.891 -0.754 1 98.88 77 GLY B CA 1
ATOM 1332 C C . GLY B 1 77 ? -6.918 10.18 0.042 1 98.88 77 GLY B C 1
ATOM 1333 O O . GLY B 1 77 ? -7.961 10.836 0.13 1 98.88 77 GLY B O 1
ATOM 1334 N N . ILE B 1 78 ? -5.824 10.57 0.65 1 98.81 78 ILE B N 1
ATOM 1335 C CA . ILE B 1 78 ? -5.754 11.758 1.493 1 98.81 78 ILE B CA 1
ATOM 1336 C C . ILE B 1 78 ? -4.547 12.602 1.093 1 98.81 78 ILE B C 1
ATOM 1338 O O . ILE B 1 78 ? -3.441 12.078 0.928 1 98.81 78 ILE B O 1
ATOM 1342 N N . VAL B 1 79 ? -4.766 13.82 0.884 1 98.31 79 VAL B N 1
ATOM 1343 C CA . VAL B 1 79 ? -3.676 14.797 0.863 1 98.31 79 VAL B CA 1
ATOM 1344 C C . VAL B 1 79 ? -3.574 15.484 2.221 1 98.31 79 VAL B C 1
ATOM 1346 O O . VAL B 1 79 ? -4.543 16.094 2.693 1 98.31 79 VAL B O 1
ATOM 1349 N N . ALA B 1 80 ? -2.43 15.375 2.789 1 97.81 80 ALA B N 1
ATOM 1350 C CA . ALA B 1 80 ? -2.34 15.867 4.16 1 97.81 80 ALA B CA 1
ATOM 1351 C C . ALA B 1 80 ? -1.124 16.766 4.344 1 97.81 80 ALA B C 1
ATOM 1353 O O . ALA B 1 80 ? -0.016 16.422 3.93 1 97.81 80 ALA B O 1
ATOM 1354 N N . ASN B 1 81 ? -1.326 17.906 4.996 1 97.19 81 ASN B N 1
ATOM 1355 C CA . ASN B 1 81 ? -0.236 18.797 5.383 1 97.19 81 ASN B CA 1
ATOM 1356 C C . ASN B 1 81 ? -0.121 18.906 6.902 1 97.19 81 ASN B C 1
ATOM 1358 O O . ASN B 1 81 ? 0.622 19.75 7.41 1 97.19 81 ASN B O 1
ATOM 1362 N N . ASP B 1 82 ? -0.931 18.109 7.496 1 96.88 82 ASP B N 1
ATOM 1363 C CA . ASP B 1 82 ? -0.99 17.984 8.945 1 96.88 82 ASP B CA 1
ATOM 1364 C C . ASP B 1 82 ? -1.583 16.641 9.352 1 96.88 82 ASP B C 1
ATOM 1366 O O . ASP B 1 82 ? -2.457 16.109 8.664 1 96.88 82 ASP B O 1
ATOM 1370 N N . VAL B 1 83 ? -1.064 16.125 10.5 1 98.25 83 VAL B N 1
ATOM 1371 C CA . VAL B 1 83 ? -1.593 14.852 10.977 1 98.25 83 VAL B CA 1
ATOM 1372 C C . VAL B 1 83 ? -3.078 15 11.305 1 98.25 83 VAL B C 1
ATOM 1374 O O . VAL B 1 83 ? -3.85 14.047 11.148 1 98.25 83 VAL B O 1
ATOM 1377 N N . LEU B 1 84 ? -3.531 16.156 11.633 1 98.44 84 LEU B N 1
ATOM 1378 C CA . LEU B 1 84 ? -4.93 16.375 11.984 1 98.44 84 LEU B CA 1
ATOM 1379 C C . LEU B 1 84 ? -5.84 16.109 10.789 1 98.44 84 LEU B C 1
ATOM 1381 O O . LEU B 1 84 ? -6.969 15.641 10.961 1 98.44 84 LEU B O 1
ATOM 1385 N N . VAL B 1 85 ? -5.371 16.359 9.594 1 98.19 85 VAL B N 1
ATOM 1386 C CA . VAL B 1 85 ? -6.129 16.094 8.375 1 98.19 85 VAL B CA 1
ATOM 1387 C C . VAL B 1 85 ? -6.422 14.594 8.281 1 98.19 85 VAL B C 1
ATOM 1389 O O . VAL B 1 85 ? -7.547 14.188 7.969 1 98.19 85 VAL B O 1
ATOM 1392 N N . VAL B 1 86 ? -5.48 13.734 8.602 1 98.88 86 VAL B N 1
ATOM 1393 C CA . VAL B 1 86 ? -5.605 12.289 8.547 1 98.88 86 VAL B CA 1
ATOM 1394 C C . VAL B 1 86 ? -6.555 11.812 9.648 1 98.88 86 VAL B C 1
ATOM 1396 O O . VAL B 1 86 ? -7.461 11.016 9.391 1 98.88 86 VAL B O 1
ATOM 1399 N N . GLN B 1 87 ? -6.328 12.352 10.82 1 98.88 87 GLN B N 1
ATOM 1400 C CA . GLN B 1 87 ? -7.168 11.984 11.953 1 98.88 87 GLN B CA 1
ATOM 1401 C C . GLN B 1 87 ? -8.633 12.297 11.672 1 98.88 87 GLN B C 1
ATOM 1403 O O . GLN B 1 87 ? -9.516 11.469 11.922 1 98.88 87 GLN B O 1
ATOM 1408 N N . GLU B 1 88 ? -8.898 13.438 11.203 1 98.88 88 GLU B N 1
ATOM 1409 C CA . GLU B 1 88 ? -10.266 13.859 10.914 1 98.88 88 GLU B CA 1
ATOM 1410 C C . GLU B 1 88 ? -10.891 12.992 9.82 1 98.88 88 GLU B C 1
ATOM 1412 O O . GLU B 1 88 ? -12.07 12.641 9.906 1 98.88 88 GLU B O 1
ATOM 1417 N N . ARG B 1 89 ? -10.086 12.727 8.789 1 98.81 89 ARG B N 1
ATOM 1418 C CA . ARG B 1 89 ? -10.586 11.867 7.715 1 98.81 89 ARG B CA 1
ATOM 1419 C C . ARG B 1 89 ? -10.953 10.484 8.242 1 98.81 89 ARG B C 1
ATOM 1421 O O . ARG B 1 89 ? -11.992 9.938 7.887 1 98.81 89 ARG B O 1
ATOM 1428 N N . PHE B 1 90 ? -10.039 9.938 9.125 1 98.88 90 PHE B N 1
ATOM 1429 C CA . PHE B 1 90 ? -10.289 8.609 9.68 1 98.88 90 PHE B CA 1
ATOM 1430 C C . PHE B 1 90 ? -11.547 8.617 10.547 1 98.88 90 PHE B C 1
ATOM 1432 O O . PHE B 1 90 ? -12.312 7.652 10.547 1 98.88 90 PHE B O 1
ATOM 1439 N N . GLU B 1 91 ? -11.75 9.703 11.289 1 98.69 91 GLU B N 1
ATOM 1440 C CA . GLU B 1 91 ? -12.969 9.828 12.078 1 98.69 91 GLU B CA 1
ATOM 1441 C C . GLU B 1 91 ? -14.203 9.891 11.18 1 98.69 91 GLU B C 1
ATOM 1443 O O . GLU B 1 91 ? -15.195 9.195 11.43 1 98.69 91 GLU B O 1
ATOM 1448 N N . ARG B 1 92 ? -14.156 10.648 10.148 1 98.38 92 ARG B N 1
ATOM 1449 C CA . ARG B 1 92 ? -15.266 10.82 9.227 1 98.38 92 ARG B CA 1
ATOM 1450 C C . ARG B 1 92 ? -15.625 9.5 8.547 1 98.38 92 ARG B C 1
ATOM 1452 O O . ARG B 1 92 ? -16.797 9.203 8.336 1 98.38 92 ARG B O 1
ATOM 1459 N N . GLU B 1 93 ? -14.523 8.734 8.203 1 97.81 93 GLU B N 1
ATOM 1460 C CA . GLU B 1 93 ? -14.703 7.465 7.504 1 97.81 93 GLU B CA 1
ATOM 1461 C C . GLU B 1 93 ? -14.969 6.328 8.484 1 97.81 93 GLU B C 1
ATOM 1463 O O . GLU B 1 93 ? -15.062 5.164 8.086 1 97.81 93 GLU B O 1
ATOM 1468 N N . HIS B 1 94 ? -15.016 6.637 9.781 1 98.06 94 HIS B N 1
ATOM 1469 C CA . HIS B 1 94 ? -15.305 5.699 10.859 1 98.06 94 HIS B CA 1
ATOM 1470 C C . HIS B 1 94 ? -14.242 4.613 10.945 1 98.06 94 HIS B C 1
ATOM 1472 O O . HIS B 1 94 ? -14.555 3.445 11.18 1 98.06 94 HIS B O 1
ATOM 1478 N N . LEU B 1 95 ? -13 5.035 10.742 1 98.19 95 LEU B N 1
ATOM 1479 C CA . LEU B 1 95 ? -11.883 4.105 10.844 1 98.19 95 LEU B CA 1
ATOM 1480 C C . LEU B 1 95 ? -11.273 4.133 12.242 1 98.19 95 LEU B C 1
ATOM 1482 O O . LEU B 1 95 ? -10.461 3.273 12.586 1 98.19 95 LEU B O 1
ATOM 1486 N N . VAL B 1 96 ? -11.664 5.141 12.977 1 95.31 96 VAL B N 1
ATOM 1487 C CA . VAL B 1 96 ? -11.258 5.242 14.375 1 95.31 96 VAL B CA 1
ATOM 1488 C C . VAL B 1 96 ? -12.406 5.809 15.211 1 95.31 96 VAL B C 1
ATOM 1490 O O . VAL B 1 96 ? -13.328 6.422 14.672 1 95.31 96 VAL B O 1
#

InterPro domains:
  IPR002732 Holliday junction resolvase Hjc [PF01870] (7-69)
  IPR011335 Restriction endonuclease type II-like [SSF52980] (6-80)
  IPR011856 tRNA endonuclease-like domain superfamily [G3DSA:3.40.1350.10] (2-92)
  IPR014883 VRR-NUC domain [SM00990] (2-84)

Sequence (192 aa):
MLPEKKVENEIKKYLDHIGAYHIKIHGSAFMPAGTPDILACVKGVFVGIEVKKPKGGRVSDLQKLKIKQIEQAGGIGIVANDVLVVQERFEREHLVMLPEKKVENEIKKYLDHIGAYHIKIHGSAFMPAGTPDILACVKGVFVGIEVKKPKGGRVSDLQKLKIKQIEQAGGIGIVANDVLVVQERFEREHLV

Organism: NCBI:txid592010

Solvent-accessible surface area (backbone atoms only — not comparable to full-atom values): 9990 Å² total; per-residue (Å²): 127,70,49,43,63,56,37,49,50,50,36,52,51,50,38,53,72,73,52,34,32,70,48,68,52,71,89,44,96,79,40,69,82,40,59,41,40,30,41,33,21,48,74,11,31,19,34,35,34,32,70,30,31,68,74,88,57,76,83,49,71,55,33,49,49,44,34,48,45,33,38,73,8,48,22,44,52,44,79,28,45,40,49,64,55,51,52,51,51,32,44,75,70,62,67,97,126,70,51,43,64,57,37,49,49,49,37,51,51,51,37,52,73,73,53,33,32,70,47,70,52,72,90,45,97,79,39,70,83,38,60,41,40,30,42,32,21,48,74,11,30,19,34,36,35,33,69,30,30,67,72,87,57,78,81,49,72,55,33,50,49,44,34,48,45,33,39,73,9,49,22,43,51,42,78,29,46,39,49,63,53,52,53,50,50,33,46,74,69,62,65,97

Foldseek 3Di:
DPDLVVQVVVLVVVCVVQPKAKDADDDDPPDDPLFARMWIQQVNATEGEHTAALPDGDRDPSVVVNQVVCVVVVGHYYYDNHSVSVVVVCVVVVSD/DPDLVVQVVVLVVVCVVQPKAKDADDDDPPDDPLFARMWIQQVNATEGEHTAALPDGDRDPSVVVNQVVCVVVVGHYYYDNHSVSVVVVCVVVVSD

Nearest PDB structures (foldseek):
  4qbo-assembly1_A-2  TM=8.054E-01  e=6.300E-04  Streptococcus phage P9
  4qbl-assembly1_A  TM=7.983E-01  e=1.160E-03  Psychrobacter sp. PRwf-1
  4qbl-assembly3_D  TM=7.811E-01  e=1.995E-03  Psychrobacter sp. PRwf-1
  1ob9-assembly1_A-2  TM=7.069E-01  e=7.744E-03  Saccharolobus solfataricus
  2wcz-assembly1_A  TM=6.752E-01  e=1.087E-02  Archaeoglobus fulgidus

Radius of gyration: 16.28 Å; Cα contacts (8 Å, |Δi|>4): 385; chains: 2; bounding box: 34×51×33 Å